Protein 2GEN (pdb70)

Organism: Pseudomonas aeruginosa (strain ATCC 15692 / DSM 22644 / CIP 104116 / JCM 14847 / LMG 12228 / 1C / PRS 101 / PAO1) (NCBI:txid208964)

CATH classification: 1.10.357.10

Secondary structure (DSSP, 8-state):
-HHHHHHHHHHHHHHH-TTT-----HHHH---HHHHHHHT-SHHHHHHHHHHHHHHHHHHHHHHHHHH--SHHHHHHHHHHHHHHHHHH-HHHHHHHHHHHHHHHHSTTHHHHHHHHHHHHHHHHHHHHHHHHTT-B---HHHHHHHHHHHHHHHHHHHHTT--SS-GGGGHHHHHHHHHHHHB--

Nearest PDB structures (foldseek):
  2gen-assembly1_A-2  TM=1.005E+00  e=6.265E-26  Pseudomonas aeruginosa PAO1
  3him-assembly1_A  TM=7.435E-01  e=5.393E-06  Rhodococcus jostii
  8suk-assembly2_B  TM=6.862E-01  e=1.742E-06  Rhodococcus sp. USK13
  4mo7-assembly1_A-2  TM=7.948E-01  e=4.463E-05  Pseudomonas fluorescens A506
  2f07-assembly1_B  TM=7.344E-01  e=8.049E-05  Bacillus subtilis subsp. subtilis str. 168

Structure (mmCIF, N/CA/C/O backbone):
data_2GEN
#
_entry.id   2GEN
#
_cell.length_a   38.335
_cell.length_b   69.130
_cell.length_c   176.864
_cell.angle_alpha   90.00
_cell.angle_beta   90.00
_cell.angle_gamma   90.00
#
_symmetry.space_group_name_H-M   'I 2 2 2'
#
loop_
_entity.id
_entity.type
_entity.pdbx_description
1 polymer 'probable transcriptional regulator'
2 water water
#
loop_
_atom_site.group_PDB
_atom_site.id
_atom_site.type_symbol
_atom_site.label_atom_id
_atom_site.label_alt_id
_atom_site.label_comp_id
_atom_site.label_asym_id
_atom_site.label_entity_id
_atom_site.label_seq_id
_atom_site.pdbx_PDB_ins_code
_atom_site.Cartn_x
_atom_site.Cartn_y
_atom_site.Cartn_z
_atom_site.occupancy
_atom_site.B_iso_or_equiv
_atom_site.auth_seq_id
_atom_site.auth_comp_id
_atom_site.auth_asym_id
_atom_site.auth_atom_id
_atom_site.pdbx_PDB_model_num
ATOM 1 N N . ARG A 1 8 ? 22.674 30.076 74.438 1.00 48.13 6 ARG A N 1
ATOM 2 C CA . ARG A 1 8 ? 22.660 29.319 73.145 1.00 48.13 6 ARG A CA 1
ATOM 3 C C . ARG A 1 8 ? 22.347 27.844 73.347 1.00 46.82 6 ARG A C 1
ATOM 4 O O . ARG A 1 8 ? 23.196 27.044 73.756 1.00 47.18 6 ARG A O 1
ATOM 12 N N . LYS A 1 9 ? 21.105 27.504 73.041 1.00 45.08 7 LYS A N 1
ATOM 13 C CA . LYS A 1 9 ? 20.607 26.144 73.146 1.00 43.83 7 LYS A CA 1
ATOM 14 C C . LYS A 1 9 ? 21.423 25.136 72.335 1.00 42.55 7 LYS A C 1
ATOM 15 O O . LYS A 1 9 ? 21.628 24.011 72.774 1.00 41.97 7 LYS A O 1
ATOM 21 N N . ASP A 1 10 ? 21.884 25.552 71.153 1.00 41.25 8 ASP A N 1
ATOM 22 C CA . ASP A 1 10 ? 22.680 24.697 70.269 1.00 40.97 8 ASP A CA 1
ATOM 23 C C . ASP A 1 10 ? 23.973 24.297 70.956 1.00 40.36 8 ASP A C 1
ATOM 24 O O . ASP A 1 10 ? 24.416 23.154 70.838 1.00 39.63 8 ASP A O 1
ATOM 29 N N . GLU A 1 11 ? 24.572 25.270 71.645 1.00 39.60 9 GLU A N 1
ATOM 30 C CA . GLU A 1 11 ? 25.827 25.095 72.396 1.00 40.47 9 GLU A CA 1
ATOM 31 C C . GLU A 1 11 ? 25.645 24.066 73.516 1.00 38.11 9 GLU A C 1
ATOM 32 O O . GLU A 1 11 ? 26.501 23.200 73.739 1.00 37.55 9 GLU A O 1
ATOM 38 N N . ILE A 1 12 ? 24.515 24.166 74.210 1.00 36.75 10 ILE A N 1
ATOM 39 C CA . ILE A 1 12 ? 24.152 23.218 75.270 1.00 34.92 10 ILE A CA 1
ATOM 40 C C . ILE A 1 12 ? 23.950 21.792 74.724 1.00 33.73 10 ILE A C 1
ATOM 41 O O . ILE A 1 12 ? 24.485 20.816 75.273 1.00 32.43 10 ILE A O 1
ATOM 46 N N . LEU A 1 13 ? 23.211 21.665 73.622 1.00 32.45 11 LEU A N 1
ATOM 47 C CA . LEU A 1 13 ? 23.058 20.348 72.993 1.00 30.48 11 LEU A CA 1
ATOM 48 C C . LEU A 1 13 ? 24.381 19.726 72.540 1.00 30.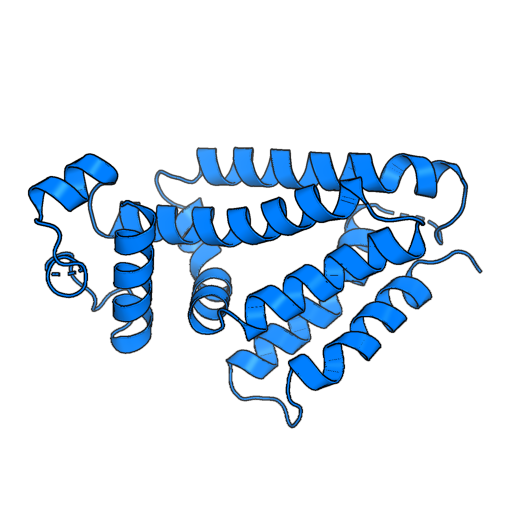23 11 LEU A C 1
ATOM 49 O O . LEU A 1 13 ? 24.578 18.520 72.674 1.00 29.55 11 LEU A O 1
ATOM 54 N N . GLN A 1 14 ? 25.302 20.534 72.009 1.00 30.27 12 GLN A N 1
ATOM 55 C CA . GLN A 1 14 ? 26.568 19.970 71.569 1.00 31.53 12 GLN A CA 1
ATOM 56 C C . GLN A 1 14 ? 27.401 19.491 72.760 1.00 31.22 12 GLN A C 1
ATOM 57 O O . GLN A 1 14 ? 28.073 18.471 72.670 1.00 31.79 12 GLN A O 1
ATOM 63 N N . ALA A 1 15 ? 27.329 20.217 73.872 1.00 31.57 13 ALA A N 1
ATOM 64 C CA . ALA A 1 15 ? 27.973 19.799 75.130 1.00 31.67 13 ALA A CA 1
ATOM 65 C C . ALA A 1 15 ? 27.406 18.480 75.618 1.00 30.97 13 ALA A C 1
ATOM 66 O O . ALA A 1 15 ? 28.154 17.576 75.957 1.00 31.99 13 ALA A O 1
ATOM 68 N N . ALA A 1 16 ? 26.073 18.381 75.643 1.00 30.45 14 ALA A N 1
ATOM 69 C CA . ALA A 1 16 ? 25.429 17.138 76.027 1.00 29.23 14 ALA A CA 1
ATOM 70 C C . ALA A 1 16 ? 25.897 15.981 75.126 1.00 29.35 14 ALA A C 1
ATOM 71 O O . ALA A 1 16 ? 26.297 14.914 75.602 1.00 28.81 14 ALA A O 1
ATOM 73 N N . LEU A 1 17 ? 25.909 16.207 73.814 1.00 29.54 15 LEU A N 1
ATOM 74 C CA . LEU A 1 17 ? 26.385 15.173 72.913 1.00 28.70 15 LEU A CA 1
ATOM 75 C C . LEU A 1 17 ? 27.823 14.722 73.248 1.00 29.41 15 LEU A C 1
ATOM 76 O O . LEU A 1 17 ? 28.097 13.526 73.275 1.00 29.18 15 LEU A O 1
ATOM 81 N N . ALA A 1 18 ? 28.728 15.668 73.488 1.00 29.99 16 ALA A N 1
ATOM 82 C CA . ALA A 1 18 ? 30.112 15.336 73.818 1.00 31.52 16 ALA A CA 1
ATOM 83 C C . ALA A 1 18 ? 30.174 14.455 75.079 1.00 32.35 16 ALA A C 1
ATOM 84 O O . ALA A 1 18 ? 30.893 13.450 75.102 1.00 32.88 16 ALA A O 1
ATOM 86 N N . CYS A 1 19 ? 29.379 14.814 76.093 1.00 33.55 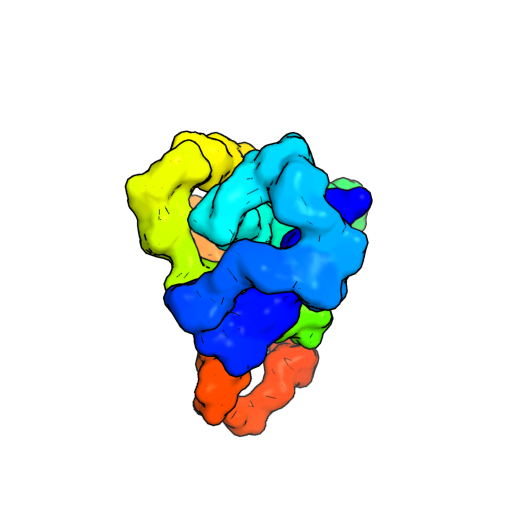17 CYS A N 1
ATOM 87 C CA . CYS A 1 19 ? 29.303 14.033 77.340 1.00 34.11 17 CYS A CA 1
ATOM 88 C C . CYS A 1 19 ? 28.779 12.635 77.072 1.00 34.12 17 CYS A C 1
ATOM 89 O O . CYS A 1 19 ? 29.389 11.653 77.489 1.00 34.17 17 CYS A O 1
ATOM 92 N N . PHE A 1 20 ? 27.654 12.546 76.352 1.00 34.30 18 PHE A N 1
ATOM 93 C CA . PHE A 1 20 ? 27.027 11.265 76.035 1.00 34.50 18 PHE A CA 1
ATOM 94 C C . PHE A 1 20 ? 27.963 10.324 75.285 1.00 35.07 18 PHE A C 1
ATOM 95 O O . PHE A 1 20 ? 27.963 9.122 75.526 1.00 35.13 18 PHE A O 1
ATOM 103 N N . SER A 1 21 ? 28.747 10.886 74.365 1.00 36.25 19 SER A N 1
ATOM 104 C CA . SER A 1 21 ? 29.645 10.113 73.504 1.00 37.67 19 SER A CA 1
ATOM 105 C C . SER A 1 21 ? 30.827 9.572 74.291 1.00 38.72 19 SER A C 1
ATOM 106 O O . SER A 1 21 ? 31.230 8.441 74.089 1.00 38.22 19 SER A O 1
ATOM 109 N N . GLU A 1 22 ? 31.336 10.396 75.203 1.00 40.25 20 GLU A N 1
ATOM 110 C CA . GLU A 1 22 ? 32.503 10.066 76.023 1.00 42.73 20 GLU A CA 1
ATOM 111 C C . GLU A 1 22 ? 32.159 9.097 77.157 1.00 42.81 20 GLU A C 1
ATOM 112 O O . GLU A 1 22 ? 32.875 8.113 77.389 1.00 43.36 20 GLU A O 1
ATOM 118 N N . HIS A 1 23 ? 31.058 9.367 77.856 1.00 43.39 21 HIS A N 1
ATOM 119 C CA . HIS A 1 23 ? 30.738 8.640 79.080 1.00 43.66 21 HIS A CA 1
ATOM 120 C C . HIS A 1 23 ? 29.563 7.676 78.942 1.00 43.06 21 HIS A C 1
ATOM 121 O O . HIS A 1 23 ? 29.354 6.811 79.805 1.00 42.53 21 HIS A O 1
ATOM 128 N N . GLY A 1 24 ? 28.814 7.801 77.845 1.00 41.44 22 GLY A N 1
ATOM 129 C CA . GLY A 1 24 ? 27.577 7.059 77.694 1.00 40.21 22 GLY A CA 1
ATOM 130 C C . GLY A 1 24 ? 26.450 7.872 78.290 1.00 39.39 22 GLY A C 1
ATOM 131 O O . GLY A 1 24 ? 26.679 8.742 79.129 1.00 39.09 22 GLY A O 1
ATOM 132 N N . VAL A 1 25 ? 25.228 7.592 77.855 1.00 39.10 23 VAL A N 1
ATOM 133 C CA . VAL A 1 25 ? 24.067 8.371 78.269 1.00 38.95 23 VAL A CA 1
ATOM 134 C C . VAL A 1 25 ? 23.770 8.210 79.760 1.00 39.48 23 VAL A C 1
ATOM 135 O O . VAL A 1 25 ? 23.636 9.204 80.488 1.00 39.07 23 VAL A O 1
ATOM 139 N N . ASP A 1 26 ? 23.668 6.955 80.203 1.00 39.91 24 ASP A N 1
ATOM 140 C CA . ASP A 1 26 ? 23.279 6.664 81.579 1.00 40.50 24 ASP A CA 1
ATOM 141 C C . ASP A 1 26 ? 24.298 7.213 82.581 1.00 40.33 24 ASP A C 1
ATOM 142 O O . ASP A 1 26 ? 23.905 7.809 83.591 1.00 40.86 24 ASP A O 1
ATOM 147 N N . ALA A 1 27 ? 25.588 7.085 82.276 1.00 39.92 25 ALA A N 1
ATOM 148 C CA . ALA A 1 27 ? 26.649 7.619 83.154 1.00 39.21 25 ALA A CA 1
ATOM 149 C C . ALA A 1 27 ? 26.850 9.145 83.120 1.00 38.68 25 ALA A C 1
ATOM 150 O O . ALA A 1 27 ? 27.582 9.697 83.959 1.00 39.31 25 ALA A O 1
ATOM 152 N N . THR A 1 28 ? 26.250 9.833 82.148 1.00 37.53 26 THR A N 1
ATOM 153 C CA . THR A 1 28 ? 26.314 11.307 82.122 1.00 36.37 26 THR A CA 1
ATOM 154 C C . THR A 1 28 ? 25.334 11.901 83.127 1.00 36.34 26 THR A C 1
ATOM 155 O O . THR A 1 28 ? 24.193 11.450 83.250 1.00 36.89 26 THR A O 1
ATOM 159 N N . THR A 1 29 ? 25.780 12.916 83.851 1.00 36.25 27 THR A N 1
ATOM 160 C CA . THR A 1 29 ? 24.896 13.618 84.770 1.00 36.41 27 THR A CA 1
ATOM 161 C C . THR A 1 29 ? 24.680 15.027 84.257 1.00 36.04 27 THR A C 1
ATOM 162 O O . THR A 1 29 ? 25.458 15.516 83.434 1.00 36.11 27 THR A O 1
ATOM 166 N N . ILE A 1 30 ? 23.625 15.681 84.736 1.00 36.31 28 ILE A N 1
ATOM 167 C CA . ILE A 1 30 ? 23.403 17.093 84.443 1.00 37.08 28 ILE A CA 1
ATOM 168 C C . ILE A 1 30 ? 24.594 17.962 84.876 1.00 37.22 28 ILE A C 1
ATOM 169 O O . ILE A 1 30 ? 24.883 18.970 84.246 1.00 37.17 28 ILE A O 1
ATOM 174 N N . GLU A 1 31 ? 25.297 17.562 85.939 1.00 37.66 29 GLU A N 1
ATOM 175 C CA . GLU A 1 31 ? 26.497 18.279 86.365 1.00 38.29 29 GLU A CA 1
ATOM 176 C C . GLU A 1 31 ? 27.574 18.302 85.280 1.00 38.58 29 GLU A C 1
ATOM 177 O O . GLU A 1 31 ? 28.174 19.348 85.009 1.00 38.65 29 GLU A O 1
ATOM 191 N N . ILE A 1 33 ? 27.156 18.100 82.122 1.00 38.78 31 ILE A N 1
ATOM 192 C CA . ILE A 1 33 ? 26.650 18.956 81.029 1.00 38.23 31 ILE A CA 1
ATOM 193 C C . ILE A 1 33 ? 26.863 20.434 81.351 1.00 39.68 31 ILE A C 1
ATOM 194 O O . ILE A 1 33 ? 27.315 21.200 80.495 1.00 38.88 31 ILE A O 1
ATOM 199 N N . ARG A 1 34 ? 26.582 20.845 82.588 1.00 40.58 32 ARG A N 1
ATOM 200 C CA . ARG A 1 34 ? 26.880 22.235 82.953 1.00 41.85 32 ARG A CA 1
ATOM 201 C C . ARG A 1 34 ? 28.380 22.532 82.895 1.00 42.03 32 ARG A C 1
ATOM 202 O O . ARG A 1 34 ? 28.768 23.617 82.468 1.00 42.60 32 ARG A O 1
ATOM 210 N N . ASP A 1 35 ? 29.216 21.571 83.283 1.00 42.34 33 ASP A N 1
ATOM 211 C CA . ASP A 1 35 ? 30.665 21.790 83.311 1.00 43.84 33 ASP A CA 1
ATOM 212 C C . ASP A 1 35 ? 31.269 21.857 81.902 1.00 44.62 33 ASP A C 1
ATOM 213 O O . ASP A 1 35 ? 32.175 22.666 81.632 1.00 44.80 33 ASP A O 1
ATOM 218 N N . ARG A 1 36 ? 30.772 21.009 81.006 1.00 44.86 34 ARG A N 1
ATOM 219 C CA . ARG A 1 36 ? 31.198 21.083 79.611 1.00 45.57 34 ARG A CA 1
ATOM 220 C C . ARG A 1 36 ? 30.604 22.275 78.871 1.00 45.28 34 ARG A C 1
ATOM 221 O O . ARG A 1 36 ? 31.270 22.857 78.016 1.00 46.10 34 ARG A O 1
ATOM 229 N N . SER A 1 37 ? 29.375 22.655 79.203 1.00 44.89 35 SER A N 1
ATOM 230 C CA . SER A 1 37 ? 28.693 23.727 78.482 1.00 44.51 35 SER A CA 1
ATOM 231 C C . SER A 1 37 ? 28.928 25.135 79.011 1.00 44.24 35 SER A C 1
ATOM 232 O O . SER A 1 37 ? 28.658 26.105 78.299 1.00 44.36 35 SER A O 1
ATOM 235 N N . GLY A 1 38 ? 29.404 25.249 80.251 1.00 44.14 36 GLY A N 1
ATOM 236 C CA . GLY A 1 38 ? 29.557 26.556 80.907 1.00 44.23 36 GLY A CA 1
ATOM 237 C C . GLY A 1 38 ? 28.232 27.219 81.277 1.00 44.46 36 GLY A C 1
ATOM 238 O O . GLY A 1 38 ? 28.210 28.376 81.708 1.00 45.02 36 GLY A O 1
ATOM 239 N N . ALA A 1 39 ? 27.120 26.501 81.098 1.00 44.01 37 ALA A N 1
ATOM 240 C CA . ALA A 1 39 ? 25.811 26.986 81.542 1.00 43.21 37 ALA A CA 1
ATOM 241 C C . ALA A 1 39 ? 25.509 26.445 82.937 1.00 43.00 37 ALA A C 1
ATOM 242 O O . ALA A 1 39 ? 25.881 25.318 83.278 1.00 41.94 37 ALA A O 1
ATOM 244 N N . SER A 1 40 ? 24.849 27.274 83.743 1.00 42.80 38 SER A N 1
ATOM 245 C CA . SER A 1 40 ? 24.459 26.903 85.091 1.00 42.43 38 SER A CA 1
ATOM 246 C C . SER A 1 40 ? 23.358 25.849 85.045 1.00 42.32 38 SER A C 1
ATOM 247 O O . SER A 1 40 ? 22.727 25.644 84.001 1.00 42.16 38 SER A O 1
ATOM 250 N N . ILE A 1 41 ? 23.124 25.176 86.171 1.00 41.84 39 ILE A N 1
ATOM 251 C CA . ILE A 1 41 ? 22.047 24.208 86.226 1.00 41.69 39 ILE A CA 1
ATOM 252 C C . ILE A 1 41 ? 20.678 24.888 86.070 1.00 41.65 39 ILE A C 1
ATOM 253 O O . ILE A 1 41 ? 19.802 24.368 85.369 1.00 41.28 39 ILE A O 1
ATOM 258 N N . GLY A 1 42 ? 20.518 26.068 86.671 1.00 41.11 40 GLY A N 1
ATOM 259 C CA . GLY A 1 42 ? 19.324 26.882 86.441 1.00 41.50 40 GLY A CA 1
ATOM 260 C C . GLY A 1 42 ? 19.090 27.162 84.954 1.00 41.60 40 GLY A C 1
ATOM 261 O O . GLY A 1 42 ? 17.971 27.023 84.449 1.00 41.21 40 GLY A O 1
ATOM 262 N N . SER A 1 43 ? 20.159 27.537 84.262 1.00 41.82 41 SER A N 1
ATOM 263 C CA . SER A 1 43 ? 20.094 27.832 82.828 1.00 42.41 41 SER A CA 1
ATOM 264 C C . SER A 1 43 ? 19.713 26.604 81.974 1.00 42.01 41 SER A C 1
ATOM 265 O O . SER A 1 43 ? 18.874 26.704 81.068 1.00 42.93 41 SER A O 1
ATOM 268 N N . LEU A 1 44 ? 20.319 25.455 82.272 1.00 40.98 42 LEU A N 1
ATOM 269 C CA . LEU A 1 44 ? 20.005 24.208 81.589 1.00 40.18 42 LEU A CA 1
ATOM 270 C C . LEU A 1 44 ? 18.529 23.868 81.727 1.00 40.34 42 LEU A C 1
ATOM 271 O O . LEU A 1 44 ? 17.894 23.374 80.789 1.00 40.66 42 LEU A O 1
ATOM 276 N N . TYR A 1 45 ? 17.969 24.144 82.901 1.00 39.39 43 TYR A N 1
ATOM 277 C CA . TYR A 1 45 ? 16.552 23.935 83.119 1.00 39.19 43 TYR A CA 1
ATOM 278 C C . TYR A 1 45 ? 15.701 24.996 82.402 1.00 39.67 43 TYR A C 1
ATOM 279 O O . TYR A 1 45 ? 14.616 24.682 81.899 1.00 39.69 43 TYR A O 1
ATOM 288 N N . HIS A 1 46 ? 16.186 26.240 82.354 1.00 40.56 44 HIS A N 1
ATOM 289 C CA . HIS A 1 46 ? 15.426 27.321 81.721 1.00 41.61 44 HIS A CA 1
ATOM 290 C C . HIS A 1 46 ? 15.282 27.087 80.219 1.00 41.76 44 HIS A C 1
ATOM 291 O O . HIS A 1 46 ? 14.174 27.151 79.677 1.00 41.44 44 HIS A O 1
ATOM 298 N N . HIS A 1 47 ? 16.408 26.800 79.569 1.00 42.33 45 HIS A N 1
ATOM 299 C CA . HIS A 1 47 ? 16.431 26.512 78.132 1.00 42.85 45 HIS A CA 1
ATOM 300 C C . HIS A 1 47 ? 15.701 25.221 77.813 1.00 42.38 45 HIS A C 1
ATOM 301 O O . HIS A 1 47 ? 14.853 25.192 76.909 1.00 43.22 45 HIS A O 1
ATOM 308 N N . PHE A 1 48 ? 16.012 24.161 78.556 1.00 41.34 46 PHE A N 1
ATOM 309 C CA . PHE A 1 48 ? 15.426 22.854 78.303 1.00 40.08 46 PHE A CA 1
ATOM 310 C C . PHE A 1 48 ? 14.741 22.220 79.519 1.00 39.55 46 PHE A C 1
ATOM 311 O O . PHE A 1 48 ? 13.516 22.204 79.587 1.00 38.71 46 PHE A O 1
ATOM 319 N N . GLY A 1 49 ? 15.536 21.684 80.443 1.00 38.72 47 GLY A N 1
ATOM 320 C CA . GLY A 1 49 ? 15.048 20.798 81.504 1.00 38.07 47 GLY A CA 1
ATOM 321 C C . GLY A 1 49 ? 16.168 19.902 82.000 1.00 37.01 47 GLY A C 1
ATOM 322 O O . GLY A 1 49 ? 17.338 20.278 81.934 1.00 36.78 47 GLY A O 1
ATOM 323 N N . ASN A 1 50 ? 15.826 18.715 82.492 1.00 36.93 48 ASN A N 1
ATOM 324 C CA . ASN A 1 50 ? 16.836 17.797 83.036 1.00 37.05 48 ASN A CA 1
ATOM 325 C C . ASN A 1 50 ? 17.560 17.028 81.939 1.00 37.18 48 ASN A C 1
ATOM 326 O O . ASN A 1 50 ? 17.347 17.307 80.748 1.00 37.58 48 ASN A O 1
ATOM 331 N N . LYS A 1 51 ? 18.373 16.052 82.341 1.00 36.93 49 LYS A N 1
ATOM 332 C CA . LYS A 1 51 ? 19.151 15.227 81.407 1.00 36.92 49 LYS A CA 1
ATOM 333 C C . LYS A 1 51 ? 18.273 14.528 80.364 1.00 36.45 49 LYS A C 1
ATOM 334 O O . LYS A 1 51 ? 18.584 14.558 79.169 1.00 35.37 49 LYS A O 1
ATOM 340 N N . GLU A 1 52 ? 17.173 13.920 80.812 1.00 36.46 50 GLU A N 1
ATOM 341 C CA . GLU A 1 52 ? 16.231 13.246 79.910 1.00 36.55 50 GLU A CA 1
ATOM 342 C C . GLU A 1 52 ? 15.596 14.177 78.863 1.00 36.39 50 GLU A C 1
ATOM 343 O O . GLU A 1 52 ? 15.422 13.784 77.697 1.00 36.83 50 GLU A O 1
ATOM 349 N N . ARG A 1 53 ? 15.242 15.395 79.262 1.00 36.10 51 ARG A N 1
ATOM 350 C CA . ARG A 1 53 ? 14.681 16.338 78.298 1.00 35.55 51 ARG A CA 1
ATOM 351 C C . ARG A 1 53 ? 15.759 16.787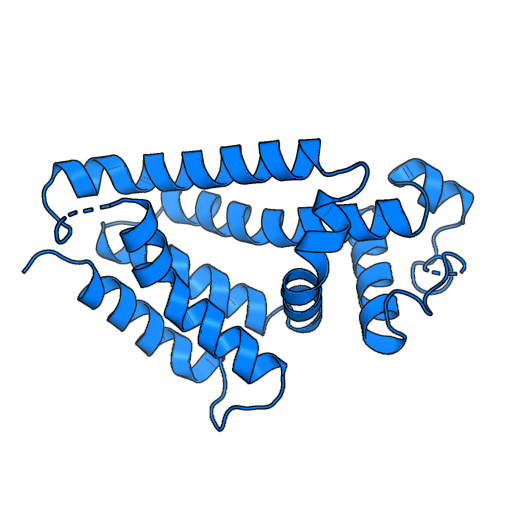 77.297 1.00 34.89 51 ARG A C 1
ATOM 352 O O . ARG A 1 53 ? 15.506 16.847 76.097 1.00 34.19 51 ARG A O 1
ATOM 360 N N . ILE A 1 54 ? 16.950 17.076 77.814 1.00 32.83 52 ILE A N 1
ATOM 361 C CA . ILE A 1 54 ? 18.101 17.431 76.984 1.00 31.13 52 ILE A CA 1
ATOM 362 C C . ILE A 1 54 ? 18.414 16.317 75.979 1.00 30.24 52 ILE A C 1
ATOM 363 O O . ILE A 1 54 ? 18.694 16.595 74.790 1.00 29.19 52 ILE A O 1
ATOM 368 N N . HIS A 1 55 ? 18.370 15.076 76.454 1.00 28.01 53 HIS A N 1
ATOM 369 C CA . HIS A 1 55 ? 18.535 13.879 75.615 1.00 28.81 53 HIS A CA 1
ATOM 370 C C . HIS A 1 55 ? 17.547 13.851 74.427 1.00 28.72 53 HIS A C 1
ATOM 371 O O . HIS A 1 55 ? 17.959 13.660 73.265 1.00 28.28 53 HIS A O 1
ATOM 378 N N . GLY A 1 56 ? 16.262 14.059 74.702 1.00 28.45 54 GLY A N 1
ATOM 379 C CA . GLY A 1 56 ? 15.245 14.102 73.637 1.00 27.77 54 GLY A CA 1
ATOM 380 C C . GLY A 1 56 ? 15.399 15.309 72.709 1.00 28.39 54 GLY A C 1
ATOM 381 O O . GLY A 1 56 ? 15.188 15.199 71.492 1.00 27.98 54 GLY A O 1
ATOM 382 N N . GLU A 1 57 ? 15.771 16.464 73.256 1.00 28.00 55 GLU A N 1
ATOM 383 C CA . GLU A 1 57 ? 15.979 17.656 72.424 1.00 28.27 55 GLU A CA 1
ATOM 384 C C . GLU A 1 57 ? 17.181 17.442 71.493 1.00 28.01 55 GLU A C 1
ATOM 385 O O . GLU A 1 57 ? 17.145 17.881 70.315 1.00 26.71 55 GLU A O 1
ATOM 391 N N . LEU A 1 58 ? 18.219 16.776 72.001 1.00 26.14 56 LEU A N 1
ATOM 392 C CA . LEU A 1 58 ? 19.384 16.428 71.170 1.00 25.60 56 LEU A CA 1
ATOM 393 C C . LEU A 1 58 ? 18.958 15.541 69.981 1.00 25.80 56 LEU A C 1
ATOM 394 O O . LEU A 1 58 ? 19.402 15.737 68.815 1.00 25.08 56 LEU A O 1
ATOM 399 N N . TYR A 1 59 ? 18.088 14.576 70.275 1.00 25.08 57 TYR A N 1
ATOM 400 C CA . TYR A 1 59 ? 17.553 13.683 69.247 1.00 24.81 57 TYR A CA 1
ATOM 401 C C . TYR A 1 59 ? 16.782 14.487 68.204 1.00 25.20 57 TYR A C 1
ATOM 402 O O . TYR A 1 59 ? 17.048 14.390 66.975 1.00 25.35 57 TYR A O 1
ATOM 411 N N . LEU A 1 60 ? 15.821 15.276 68.672 1.00 24.92 58 LEU A N 1
ATOM 412 C CA . LEU A 1 60 ? 14.961 16.029 67.748 1.00 24.88 58 LEU A CA 1
ATOM 413 C C . LEU A 1 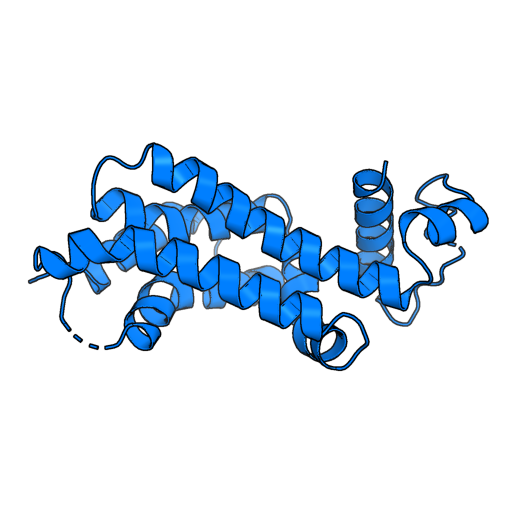60 ? 15.754 17.035 66.908 1.00 24.93 58 LEU A C 1
ATOM 414 O O . LEU A 1 60 ? 15.452 17.241 65.719 1.00 24.09 58 LEU A O 1
ATOM 419 N N . ALA A 1 61 ? 16.742 17.685 67.524 1.00 23.84 59 ALA A N 1
ATOM 420 C CA . ALA A 1 61 ? 17.608 18.612 66.766 1.00 24.49 59 ALA A CA 1
ATOM 421 C C . ALA A 1 61 ? 18.391 17.903 65.667 1.00 23.74 59 ALA A C 1
ATOM 422 O O . ALA A 1 61 ? 18.591 18.483 64.582 1.00 23.95 59 ALA A O 1
ATOM 424 N N . GLY A 1 62 ? 18.834 16.677 65.940 1.00 23.23 60 GLY A N 1
ATOM 425 C CA . GLY A 1 62 ? 19.601 15.904 64.969 1.00 23.93 60 GLY A CA 1
ATOM 426 C C . GLY A 1 62 ? 18.770 15.517 63.764 1.00 24.09 60 GLY A C 1
ATOM 427 O O . GLY A 1 62 ? 19.183 15.738 62.625 1.00 22.70 60 GLY A O 1
ATOM 428 N N . ILE A 1 63 ? 17.590 14.932 63.982 1.00 24.23 61 ILE A N 1
ATOM 429 C CA . ILE A 1 63 ? 16.708 14.683 62.837 1.00 23.94 61 ILE A CA 1
ATOM 430 C C . ILE A 1 63 ? 16.280 15.991 62.163 1.00 23.64 61 ILE A C 1
ATOM 431 O O . ILE A 1 63 ? 16.133 16.036 60.933 1.00 22.83 61 ILE A O 1
ATOM 436 N N . GLY A 1 64 ? 16.115 17.062 62.942 1.00 22.59 62 GLY A N 1
ATOM 437 C CA . GLY A 1 64 ? 15.753 18.377 62.399 1.00 22.30 62 GLY A CA 1
ATOM 438 C C . GLY A 1 64 ? 16.818 18.890 61.415 1.00 22.39 62 GLY A C 1
ATOM 439 O O . GLY A 1 64 ? 16.493 19.609 60.455 1.00 21.00 62 GLY A O 1
ATOM 440 N N . GLN A 1 65 ? 18.080 18.529 61.650 1.00 21.62 63 GLN A N 1
ATOM 441 C CA . GLN A 1 65 ? 19.152 19.050 60.765 1.00 20.38 63 GLN A CA 1
ATOM 442 C C . GLN A 1 65 ? 19.101 18.399 59.398 1.00 20.29 63 GLN A C 1
ATOM 443 O O . GLN A 1 65 ? 19.259 19.084 58.351 1.00 21.85 63 GLN A O 1
ATOM 449 N N . TYR A 1 66 ? 18.844 17.102 59.383 1.00 20.14 64 TYR A N 1
ATOM 450 C CA . TYR A 1 66 ? 18.628 16.432 58.109 1.00 19.95 64 TYR A CA 1
ATOM 451 C C . TYR A 1 66 ? 17.429 17.032 57.354 1.00 19.72 64 TYR A C 1
ATOM 452 O O . TYR A 1 66 ? 17.541 17.350 56.176 1.00 18.86 64 TYR A O 1
ATOM 461 N N . ALA A 1 67 ? 16.313 17.256 58.046 1.00 20.02 65 ALA A N 1
ATOM 462 C CA . ALA A 1 67 ? 15.138 17.804 57.348 1.00 20.48 65 ALA A CA 1
ATOM 463 C C . ALA A 1 67 ? 15.414 19.186 56.766 1.00 19.34 65 ALA A C 1
ATOM 464 O O . ALA A 1 67 ? 14.939 19.501 55.669 1.00 19.78 65 ALA A O 1
ATOM 466 N N . ALA A 1 68 ? 16.238 19.988 57.475 1.00 20.21 66 ALA A N 1
ATOM 467 C CA . ALA A 1 68 ? 16.603 21.353 57.042 1.00 19.79 66 ALA A CA 1
ATOM 468 C C . ALA A 1 68 ? 17.472 21.316 55.783 1.00 18.72 66 ALA A C 1
ATOM 469 O O . ALA A 1 68 ? 17.313 22.181 54.880 1.00 19.79 66 ALA A O 1
ATOM 471 N N . LEU A 1 69 ? 18.358 20.314 55.702 1.00 18.87 67 LEU A N 1
ATOM 472 C CA . LEU A 1 69 ? 19.171 20.097 54.483 1.00 17.57 67 LEU A CA 1
ATOM 473 C C . LEU A 1 69 ? 18.255 19.847 53.294 1.00 17.01 67 LEU A C 1
ATOM 474 O O . LEU A 1 69 ? 18.439 20.421 52.214 1.00 17.34 67 LEU A O 1
ATOM 479 N N . LEU A 1 70 ? 17.242 19.007 53.512 1.00 17.93 68 LEU A N 1
ATOM 480 C CA . LEU A 1 70 ? 16.297 18.673 52.430 1.00 18.73 68 LEU A CA 1
ATOM 481 C C . LEU A 1 70 ? 15.519 19.867 52.006 1.00 18.71 68 LEU A C 1
ATOM 482 O O . LEU A 1 70 ? 15.371 20.090 50.814 1.00 18.63 68 LEU A O 1
ATOM 487 N N . GLU A 1 71 ? 15.034 20.628 52.974 1.00 18.82 69 GLU A N 1
ATOM 488 C CA . GLU A 1 71 ? 14.281 21.853 52.679 1.00 21.18 69 GLU A CA 1
ATOM 489 C C . GLU A 1 71 ? 15.106 22.799 51.835 1.00 21.98 69 GLU A C 1
ATOM 490 O O . GLU A 1 71 ? 14.644 23.240 50.772 1.00 23.51 69 GLU A O 1
ATOM 496 N N . ALA A 1 72 ? 16.369 23.018 52.235 1.00 20.76 70 ALA A N 1
ATOM 497 C CA . ALA A 1 72 ? 17.259 23.904 51.459 1.00 20.87 70 ALA A CA 1
ATOM 498 C C . ALA A 1 72 ? 17.467 23.363 50.046 1.00 21.81 70 ALA A C 1
ATOM 499 O O . ALA A 1 72 ? 17.439 24.090 49.053 1.00 23.48 70 ALA A O 1
ATOM 501 N N . GLY A 1 73 ? 17.681 22.069 49.952 1.00 19.87 71 GLY A N 1
ATOM 502 C CA . GLY A 1 73 ? 17.984 21.457 48.666 1.00 20.06 71 GLY A CA 1
ATOM 503 C C . GLY A 1 73 ? 16.795 21.348 47.709 1.00 19.39 71 GLY A C 1
ATOM 504 O O . GLY A 1 73 ? 16.964 21.506 46.509 1.00 19.35 71 GLY A O 1
ATOM 505 N N . PHE A 1 74 ? 15.610 21.040 48.223 1.00 20.02 72 PHE A N 1
ATOM 506 C CA . PHE A 1 74 ? 14.448 20.828 47.333 1.00 21.65 72 PHE A CA 1
ATOM 507 C C . PHE A 1 74 ? 14.230 22.082 46.511 1.00 25.20 72 PHE A C 1
ATOM 508 O O . PHE A 1 74 ? 13.972 21.988 45.295 1.00 26.57 72 PHE A O 1
ATOM 516 N N . ALA A 1 75 ? 14.438 23.230 47.164 1.00 25.97 73 ALA A N 1
ATOM 517 C CA . ALA A 1 75 ? 14.296 24.539 46.518 1.00 27.61 73 ALA A CA 1
ATOM 518 C C . ALA A 1 75 ? 15.147 24.713 45.241 1.00 27.91 73 ALA A C 1
ATOM 519 O O . ALA A 1 75 ? 14.697 25.366 44.309 1.00 30.12 73 ALA A O 1
ATOM 521 N N . ARG A 1 76 ? 16.356 24.116 45.170 1.00 25.26 74 ARG A N 1
ATOM 522 C CA . ARG A 1 76 ? 17.275 24.322 44.032 1.00 26.31 74 ARG A CA 1
ATOM 523 C C . ARG A 1 76 ? 17.589 23.086 43.137 1.00 25.21 74 ARG A C 1
ATOM 524 O O . ARG A 1 76 ? 18.456 23.136 42.210 1.00 26.62 74 ARG A O 1
ATOM 532 N N . ALA A 1 77 ? 16.945 21.958 43.451 1.00 22.67 75 ALA A N 1
ATOM 533 C CA . ALA A 1 77 ? 17.158 20.731 42.679 1.00 23.71 75 ALA A CA 1
ATOM 534 C C . ALA A 1 77 ? 16.536 20.930 41.289 1.00 23.71 75 ALA A C 1
ATOM 535 O O . ALA A 1 77 ? 15.346 21.316 41.179 1.00 23.79 75 ALA A O 1
ATOM 537 N N . ARG A 1 78 ? 17.302 20.627 40.254 1.00 24.35 76 ARG A N 1
ATOM 538 C CA . ARG A 1 78 ? 16.869 20.941 38.896 1.00 25.34 76 ARG A CA 1
ATOM 539 C C . ARG A 1 78 ? 16.153 19.794 38.162 1.00 24.90 76 ARG A C 1
ATOM 540 O O . ARG A 1 78 ? 15.787 19.945 36.990 1.00 24.94 76 ARG A O 1
ATOM 548 N N . SER A 1 79 ? 15.972 18.665 38.846 1.00 21.15 77 SE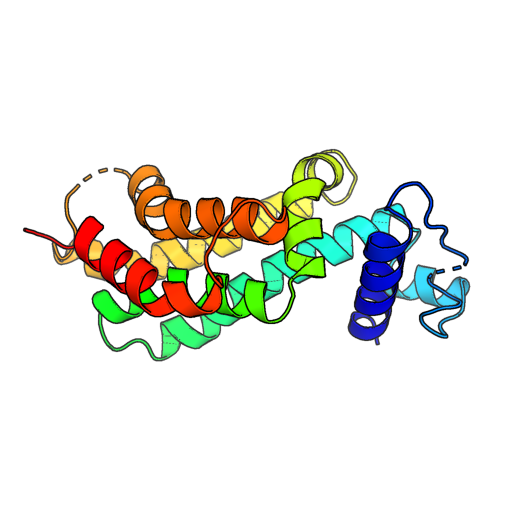R A N 1
ATOM 549 C CA . SER A 1 79 ? 15.495 17.409 38.236 1.00 19.31 77 SER A CA 1
ATOM 550 C C . SER A 1 79 ? 15.128 16.364 39.266 1.00 18.89 77 SER A C 1
ATOM 551 O O . SER A 1 79 ? 15.525 16.450 40.453 1.00 16.57 77 SER A O 1
ATOM 554 N N . ALA A 1 80 ? 14.388 15.357 38.804 1.00 18.42 78 ALA A N 1
ATOM 555 C CA . ALA A 1 80 ? 14.005 14.230 39.668 1.00 17.71 78 ALA A CA 1
ATOM 556 C C . ALA A 1 80 ? 15.318 13.579 40.144 1.00 16.81 78 ALA A C 1
ATOM 557 O O . ALA A 1 80 ? 15.424 13.219 41.301 1.00 16.54 78 ALA A O 1
ATOM 559 N N . GLU A 1 81 ? 16.265 13.450 39.219 1.00 18.14 79 GLU A N 1
ATOM 560 C CA . GLU A 1 81 ? 17.554 12.839 39.579 1.00 17.74 79 GLU A CA 1
ATOM 561 C C . GLU A 1 81 ? 18.233 13.589 40.746 1.00 16.09 79 GLU A C 1
ATOM 562 O O . GLU A 1 81 ? 18.615 12.998 41.773 1.00 16.55 79 GLU A O 1
ATOM 568 N N . GLU A 1 82 ? 18.373 14.907 40.616 1.00 16.33 80 GLU A N 1
ATOM 569 C CA . GLU A 1 82 ? 18.927 15.670 41.738 1.00 16.70 80 GLU A CA 1
ATOM 570 C C . GLU A 1 82 ? 18.118 15.551 43.042 1.00 15.80 80 GLU A C 1
ATOM 571 O O . GLU A 1 82 ? 18.659 15.510 44.157 1.00 15.35 80 GLU A O 1
ATOM 577 N N . THR A 1 83 ? 16.788 15.493 42.920 1.00 15.09 81 THR A N 1
ATOM 578 C CA . THR A 1 83 ? 15.948 15.384 44.120 1.00 14.61 81 THR A CA 1
ATOM 579 C C . THR A 1 83 ? 16.221 14.082 44.884 1.00 13.17 81 THR A C 1
ATOM 580 O O . THR A 1 83 ? 16.340 14.059 46.099 1.00 14.38 81 THR A O 1
ATOM 584 N N . VAL A 1 84 ? 16.335 12.979 44.146 1.00 13.93 82 VAL A N 1
ATOM 585 C CA . VAL A 1 84 ? 16.632 11.699 44.717 1.00 13.29 82 VAL A CA 1
ATOM 586 C C . VAL A 1 84 ? 18.047 11.704 45.310 1.00 13.85 82 VAL A C 1
ATOM 587 O O . VAL A 1 84 ? 18.250 11.333 46.456 1.00 15.47 82 VAL A O 1
ATOM 591 N N . ARG A 1 85 ? 18.987 12.212 44.532 1.00 14.49 83 ARG A N 1
ATOM 592 C CA . ARG A 1 85 ? 20.405 12.251 45.023 1.00 15.37 83 ARG A CA 1
ATOM 593 C C . ARG A 1 85 ? 20.499 13.012 46.332 1.00 15.81 83 ARG A C 1
ATOM 594 O O . ARG A 1 85 ? 21.263 12.625 47.200 1.00 15.48 83 ARG A O 1
ATOM 602 N N . LEU A 1 86 ? 19.763 14.122 46.462 1.00 14.60 84 LEU A N 1
ATOM 603 C CA . LEU A 1 86 ? 19.751 14.975 47.647 1.00 14.63 84 LEU A CA 1
ATOM 604 C C . LEU A 1 86 ? 19.398 14.211 48.899 1.00 14.82 84 LEU A C 1
ATOM 605 O O . LEU A 1 86 ? 19.975 14.459 49.948 1.00 14.65 84 LEU A O 1
ATOM 610 N N . LEU A 1 87 ? 18.401 13.297 48.833 1.00 12.77 85 LEU A N 1
ATOM 611 C CA . LEU A 1 87 ? 18.055 12.503 50.012 1.00 15.19 85 LEU A CA 1
ATOM 612 C C . LEU A 1 87 ? 19.275 11.722 50.505 1.00 14.65 85 LEU A C 1
ATOM 613 O O . LEU A 1 87 ? 19.462 11.590 51.700 1.00 17.44 85 LEU A O 1
ATOM 618 N N . VAL A 1 88 ? 20.081 11.248 49.566 1.00 14.96 86 VAL A N 1
ATOM 619 C CA . VAL A 1 88 ? 21.245 10.423 49.916 1.00 15.68 86 VAL A CA 1
ATOM 620 C C . VAL A 1 88 ? 22.446 11.260 50.325 1.00 15.11 86 VAL A C 1
ATOM 621 O O . VAL A 1 88 ? 22.984 11.045 51.417 1.00 14.11 86 VAL A O 1
ATOM 625 N N . THR A 1 89 ? 22.844 12.207 49.469 1.00 14.27 87 THR A N 1
ATOM 626 C CA . THR A 1 89 ? 24.071 13.022 49.860 1.00 14.97 87 THR A CA 1
ATOM 627 C C . THR A 1 89 ? 23.847 13.787 51.165 1.00 15.85 87 THR A C 1
ATOM 628 O O . THR A 1 89 ? 24.791 13.972 51.914 1.00 17.66 87 THR A O 1
ATOM 632 N N . SER A 1 90 ? 22.629 14.276 51.444 1.00 14.13 88 SER A N 1
ATOM 633 C CA . SER A 1 90 ? 22.375 15.009 52.675 1.00 15.88 88 SER A CA 1
ATOM 634 C C . SER A 1 90 ? 22.625 14.137 53.901 1.00 16.62 88 SER A C 1
ATOM 635 O O . SER A 1 90 ? 23.210 14.586 54.892 1.00 15.99 88 SER A O 1
ATOM 638 N N . TYR A 1 91 ? 22.200 12.869 53.819 1.00 15.99 89 TYR A N 1
ATOM 639 C CA . TYR A 1 91 ? 22.366 11.986 54.945 1.00 17.33 89 TYR A CA 1
ATOM 640 C C . TYR A 1 91 ? 23.844 11.627 55.145 1.00 16.86 89 TYR A C 1
ATOM 641 O O . TYR A 1 91 ? 24.365 11.777 56.253 1.00 18.14 89 TYR A O 1
ATOM 650 N N . ILE A 1 92 ? 24.517 11.247 54.070 1.00 16.50 90 ILE A N 1
ATOM 651 C CA . ILE A 1 92 ? 25.912 10.796 54.141 1.00 15.71 90 ILE A CA 1
ATOM 652 C C . ILE A 1 92 ? 26.761 11.981 54.645 1.00 16.24 90 ILE A C 1
ATOM 653 O O . ILE A 1 92 ? 27.512 11.840 55.595 1.00 17.17 90 ILE A O 1
ATOM 658 N N . ASP A 1 93 ? 26.556 13.143 54.044 1.00 16.02 91 ASP A N 1
ATOM 659 C CA . ASP A 1 93 ? 27.367 14.339 54.425 1.00 16.65 91 ASP A CA 1
ATOM 660 C C . ASP A 1 93 ? 27.144 14.699 55.877 1.00 17.91 91 ASP A C 1
ATOM 661 O O . ASP A 1 93 ? 28.091 15.034 56.564 1.00 19.22 91 ASP A O 1
ATOM 666 N N . TRP A 1 94 ? 25.877 14.670 56.335 1.00 17.21 92 TRP A N 1
ATOM 667 C CA . TRP A 1 94 ? 25.555 15.000 57.706 1.00 17.73 92 TRP A CA 1
ATOM 668 C C . TRP A 1 94 ? 26.230 13.998 58.689 1.00 18.76 92 TRP A C 1
ATOM 669 O O . TRP A 1 94 ? 26.813 14.404 59.720 1.00 19.64 92 TRP A O 1
ATOM 680 N N . VAL A 1 95 ? 26.201 12.706 58.337 1.00 17.46 93 VAL A N 1
ATOM 681 C CA . VAL A 1 95 ? 26.830 11.687 59.185 1.00 18.78 93 VAL A CA 1
ATOM 682 C C . VAL A 1 95 ? 28.355 11.919 59.224 1.00 19.92 93 VAL A C 1
ATOM 683 O O . VAL A 1 95 ? 28.948 11.869 60.304 1.00 21.20 93 VAL A O 1
ATOM 687 N N . VAL A 1 96 ? 28.958 12.158 58.066 1.00 20.16 94 VAL A N 1
ATOM 688 C CA . VAL A 1 96 ? 30.443 12.319 57.998 1.00 20.90 94 VAL A CA 1
ATOM 689 C C . VAL A 1 96 ? 30.883 13.531 58.874 1.00 21.15 94 VAL A C 1
ATOM 690 O O . VAL A 1 96 ? 31.927 13.475 59.535 1.00 21.39 94 VAL A O 1
ATOM 694 N N . ALA A 1 97 ? 30.083 14.598 58.843 1.00 20.15 95 ALA A N 1
ATOM 695 C CA . ALA A 1 97 ? 30.302 15.850 59.593 1.00 21.69 95 ALA A CA 1
ATOM 696 C C . ALA A 1 97 ? 29.985 15.723 61.079 1.00 22.14 95 ALA A C 1
ATOM 697 O O . ALA A 1 97 ? 30.515 16.483 61.917 1.00 24.06 95 ALA A O 1
ATOM 699 N N . ASN A 1 98 ? 29.092 14.788 61.397 1.00 21.62 96 ASN A N 1
ATOM 700 C CA . ASN A 1 98 ? 28.540 14.633 62.753 1.00 21.15 96 ASN A CA 1
ATOM 701 C C . ASN A 1 98 ? 28.492 13.158 63.213 1.00 22.38 96 ASN A C 1
ATOM 702 O O . ASN A 1 98 ? 27.418 12.664 63.549 1.00 22.45 96 ASN A O 1
ATOM 707 N N . PRO A 1 99 ? 29.630 12.453 63.221 1.00 22.93 97 PRO A N 1
ATOM 708 C CA . PRO A 1 99 ? 29.539 11.021 63.472 1.00 23.55 97 PRO A CA 1
ATOM 709 C C . PRO A 1 99 ? 29.009 10.666 64.858 1.00 23.20 97 PRO A C 1
ATOM 710 O O . PRO A 1 99 ? 28.225 9.706 64.997 1.00 23.42 97 PRO A O 1
ATOM 714 N N . ASP A 1 100 ? 29.414 11.409 65.882 1.00 24.49 98 ASP A N 1
ATOM 715 C CA . ASP A 1 100 ? 28.885 11.119 67.222 1.00 24.98 98 ASP A CA 1
ATOM 716 C C . ASP A 1 100 ? 27.369 11.380 67.295 1.00 24.02 98 ASP A C 1
ATOM 717 O O . ASP A 1 100 ? 26.607 10.593 67.881 1.00 25.05 98 ASP A O 1
ATOM 722 N N . TRP A 1 101 ? 26.925 12.484 66.702 1.00 23.89 99 TRP A N 1
ATOM 723 C CA . TRP A 1 101 ? 25.504 12.765 66.646 1.00 23.34 99 TRP A CA 1
ATOM 724 C C . TRP A 1 101 ? 24.759 11.675 65.873 1.00 23.50 99 TRP A C 1
ATOM 725 O O . TRP A 1 101 ? 23.685 11.231 66.294 1.00 24.04 99 TRP A O 1
ATOM 736 N N . ALA A 1 102 ? 25.321 11.211 64.751 1.00 23.66 100 ALA A N 1
ATOM 737 C CA . ALA A 1 102 ? 24.670 10.109 63.988 1.00 23.78 100 ALA A CA 1
ATOM 738 C C . ALA A 1 102 ? 24.540 8.848 64.857 1.00 24.97 100 ALA A C 1
ATOM 739 O O . ALA A 1 102 ? 23.473 8.212 64.905 1.00 24.94 100 ALA A O 1
ATOM 741 N N . ARG A 1 103 ? 25.634 8.478 65.530 1.00 25.61 101 ARG A N 1
ATOM 742 C CA . ARG A 1 103 ? 25.617 7.305 66.411 1.00 27.35 101 ARG A CA 1
ATOM 743 C C . ARG A 1 103 ? 24.511 7.457 67.449 1.00 26.77 101 ARG A C 1
ATOM 744 O O . ARG A 1 103 ? 23.739 6.524 67.695 1.00 27.45 101 ARG A O 1
ATOM 752 N N . PHE A 1 104 ? 24.423 8.651 68.034 1.00 27.25 102 PHE A N 1
ATOM 753 C CA . PHE A 1 104 ? 23.457 8.922 69.091 1.00 26.94 102 PHE A CA 1
ATOM 754 C C . PHE A 1 104 ? 22.045 8.721 68.549 1.00 28.03 102 PHE A C 1
ATOM 755 O O . PHE A 1 104 ? 21.232 8.016 69.160 1.00 28.73 102 PHE A O 1
ATOM 763 N N . ILE A 1 105 ? 21.754 9.301 67.382 1.00 27.27 103 ILE A N 1
ATOM 764 C CA . ILE A 1 105 ? 20.432 9.188 66.779 1.00 29.41 103 ILE A CA 1
ATOM 765 C C . ILE A 1 105 ? 20.072 7.720 66.498 1.00 29.84 103 ILE A C 1
ATOM 766 O O . ILE A 1 105 ? 18.954 7.309 66.745 1.00 30.39 103 ILE A O 1
ATOM 771 N N . LEU A 1 106 ? 21.031 6.948 65.985 1.00 31.41 104 LEU A N 1
ATOM 772 C CA . LEU A 1 106 ? 20.801 5.560 65.602 1.00 33.38 104 LEU A CA 1
ATOM 773 C C . LEU A 1 106 ? 20.512 4.675 66.805 1.00 35.16 104 LEU A C 1
ATOM 774 O O . LEU A 1 106 ? 19.943 3.589 66.648 1.00 36.23 104 LEU A O 1
ATOM 779 N N . HIS A 1 107 ? 20.884 5.122 68.005 1.00 36.13 105 HIS A N 1
ATOM 780 C CA . HIS A 1 107 ? 20.687 4.286 69.192 1.00 38.00 105 HIS A CA 1
ATOM 781 C C . HIS A 1 107 ? 19.634 4.795 70.174 1.00 37.65 105 HIS A C 1
ATOM 782 O O . HIS A 1 107 ? 19.348 4.133 71.181 1.00 38.74 105 HIS A O 1
ATOM 789 N N . SER A 1 108 ? 19.018 5.936 69.865 1.00 36.67 106 SER A N 1
ATOM 790 C CA . SER A 1 108 ? 18.198 6.639 70.859 1.00 35.98 106 SER A CA 1
ATOM 791 C C . SER A 1 108 ? 16.698 6.799 70.566 1.00 35.70 106 SER A C 1
ATOM 792 O O . SER A 1 108 ? 15.970 7.356 71.390 1.00 35.68 106 SER A O 1
ATOM 795 N N . ARG A 1 109 ? 16.231 6.354 69.404 1.00 35.48 107 ARG A N 1
ATOM 796 C CA . ARG A 1 109 ? 14.840 6.652 69.040 1.00 35.77 107 ARG A CA 1
ATOM 797 C C . ARG A 1 109 ? 13.835 6.071 70.043 1.00 35.54 107 ARG A C 1
ATOM 798 O O . ARG A 1 109 ? 12.940 6.779 70.494 1.00 35.81 107 ARG A O 1
ATOM 806 N N . GLY A 1 110 ? 14.004 4.794 70.382 1.00 36.53 108 GLY A N 1
ATOM 807 C CA . GLY A 1 110 ? 13.096 4.085 71.302 1.00 37.19 108 GLY A CA 1
ATOM 808 C C . GLY A 1 110 ? 12.902 4.839 72.600 1.00 37.63 108 GLY A C 1
ATOM 809 O O . GLY A 1 110 ? 11.758 5.072 73.060 1.00 38.57 108 GLY A O 1
ATOM 810 N N . ARG A 1 111 ? 14.029 5.249 73.172 1.00 37.25 109 ARG A N 1
ATOM 811 C CA . ARG A 1 111 ? 14.045 6.005 74.406 1.00 36.68 109 ARG A CA 1
ATOM 812 C C . ARG A 1 111 ? 13.261 7.318 74.290 1.00 36.38 109 ARG A C 1
ATOM 813 O O . ARG A 1 111 ? 12.459 7.640 75.152 1.00 35.78 109 ARG A O 1
ATOM 821 N N . VAL A 1 112 ? 13.463 8.066 73.200 1.00 35.31 110 VAL A N 1
ATOM 822 C CA . VAL A 1 112 ? 12.770 9.338 73.022 1.00 35.11 110 VAL A CA 1
ATOM 823 C C . VAL A 1 112 ? 11.259 9.155 72.773 1.00 36.22 110 VAL A C 1
ATOM 824 O O . VAL A 1 112 ? 10.448 9.938 73.263 1.00 34.82 110 VAL A O 1
ATOM 828 N N . GLU A 1 113 ? 10.900 8.149 71.973 1.00 38.62 111 GLU A N 1
ATOM 829 C CA . GLU A 1 113 ? 9.495 7.943 71.633 1.00 42.03 111 GLU A CA 1
ATOM 830 C C . GLU A 1 113 ? 8.724 7.486 72.883 1.00 42.41 111 GLU A C 1
ATOM 831 O O . GLU A 1 113 ? 7.562 7.866 73.081 1.00 42.77 111 GLU A O 1
ATOM 837 N N . ALA A 1 114 ? 9.412 6.750 73.755 1.00 43.08 112 ALA A N 1
ATOM 838 C CA . ALA A 1 114 ? 8.814 6.229 74.995 1.00 44.03 112 ALA A CA 1
ATOM 839 C C . ALA A 1 114 ? 8.475 7.327 76.004 1.00 44.15 112 ALA A C 1
ATOM 840 O O . ALA A 1 114 ? 7.518 7.192 76.765 1.00 45.57 112 ALA A O 1
ATOM 842 N N . GLY A 1 115 ? 9.244 8.414 75.992 1.00 43.73 113 GLY A N 1
ATOM 843 C CA . GLY A 1 115 ? 9.121 9.485 76.981 1.00 42.75 113 GLY A CA 1
ATOM 844 C C . GLY A 1 115 ? 8.188 10.615 76.618 1.00 42.34 113 GLY A C 1
ATOM 845 O O . GLY A 1 115 ? 7.244 10.434 75.841 1.00 42.53 113 GLY A O 1
ATOM 846 N N . GLU A 1 116 ? 8.478 11.791 77.165 1.00 41.83 114 GLU A N 1
ATOM 847 C CA . GLU A 1 116 ? 7.579 12.956 77.121 1.00 42.00 114 GLU A CA 1
ATOM 848 C C . GLU A 1 116 ? 7.664 13.770 75.834 1.00 40.67 114 GLU A C 1
ATOM 849 O O . GLU A 1 116 ? 6.828 14.646 75.581 1.00 39.30 114 GLU A O 1
ATOM 855 N N . LEU A 1 117 ? 8.696 13.504 75.042 1.00 39.49 115 LEU A N 1
ATOM 856 C CA . LEU A 1 117 ? 8.839 14.200 73.756 1.00 39.13 115 LEU A CA 1
ATOM 857 C C . LEU A 1 117 ? 8.315 13.345 72.613 1.00 39.11 115 LEU A C 1
ATOM 858 O O . LEU A 1 117 ? 8.542 13.667 71.441 1.00 38.52 115 LEU A O 1
ATOM 863 N N . GLY A 1 118 ? 7.585 12.281 72.956 1.00 38.37 116 GLY A N 1
ATOM 864 C CA . GLY A 1 118 ? 7.035 11.341 71.970 1.00 38.48 116 GLY A CA 1
ATOM 865 C C . GLY A 1 118 ? 6.063 11.979 70.983 1.00 38.74 116 GLY A C 1
ATOM 866 O O . GLY A 1 118 ? 6.087 11.666 69.784 1.00 38.00 116 GLY A O 1
ATOM 867 N N . GLU A 1 119 ? 5.217 12.877 71.485 1.00 38.29 117 GLU A N 1
ATOM 868 C CA . GLU A 1 119 ? 4.241 13.582 70.665 1.00 39.29 117 GLU A CA 1
ATOM 869 C C . GLU A 1 119 ? 4.934 14.487 69.655 1.00 38.25 117 GLU A C 1
ATOM 870 O O . GLU A 1 119 ? 4.545 14.553 68.470 1.00 38.11 117 GLU A O 1
ATOM 876 N N . ARG A 1 120 ? 5.965 15.186 70.131 1.00 36.70 118 ARG A N 1
ATOM 877 C CA . ARG A 1 120 ? 6.721 16.094 69.281 1.00 35.86 118 ARG A CA 1
ATOM 878 C C . ARG A 1 120 ? 7.489 15.330 68.229 1.00 34.63 118 ARG A C 1
ATOM 879 O O . ARG A 1 120 ? 7.604 15.797 67.092 1.00 33.92 118 ARG A O 1
ATOM 887 N N . LEU A 1 121 ? 8.033 14.180 68.622 1.00 33.39 119 LEU A N 1
ATOM 888 C CA . LEU A 1 121 ? 8.722 13.299 67.674 1.00 33.50 119 LEU A CA 1
ATOM 889 C C . LEU A 1 121 ? 7.753 12.863 66.554 1.00 33.62 119 LEU A C 1
ATOM 890 O O . LEU A 1 121 ? 8.100 12.941 65.367 1.00 31.94 119 LEU A O 1
ATOM 895 N N . ARG A 1 122 ? 6.540 12.454 66.926 1.00 33.37 120 ARG A N 1
ATOM 896 C CA . ARG A 1 122 ? 5.528 12.063 65.926 1.00 34.38 120 ARG A CA 1
ATOM 897 C C . ARG A 1 122 ? 5.171 13.206 64.970 1.00 32.56 120 ARG A C 1
ATOM 898 O O . ARG A 1 122 ? 5.099 12.990 63.741 1.00 32.45 120 ARG A O 1
ATOM 906 N N . ALA A 1 123 ? 4.919 14.398 65.524 1.00 31.01 121 ALA A N 1
ATOM 907 C CA . ALA A 1 123 ? 4.602 15.583 64.732 1.00 30.53 121 ALA A CA 1
ATOM 908 C C . ALA A 1 123 ? 5.767 15.992 63.805 1.00 29.41 121 ALA A C 1
ATOM 909 O O . ALA A 1 123 ? 5.549 16.325 62.609 1.00 28.78 121 ALA A O 1
ATOM 911 N N . ASP A 1 124 ? 6.995 15.957 64.340 1.00 28.48 122 ASP A N 1
ATOM 912 C CA . ASP A 1 124 ? 8.191 16.259 63.531 1.00 28.81 122 ASP A CA 1
ATOM 913 C C . ASP A 1 124 ? 8.311 15.257 62.394 1.00 27.66 122 ASP A C 1
ATOM 914 O O . ASP A 1 124 ? 8.499 15.662 61.235 1.00 27.29 122 ASP A O 1
ATOM 919 N N . ASN A 1 125 ? 8.243 13.966 62.728 1.00 26.57 123 ASN A N 1
ATOM 920 C CA . ASN A 1 125 ? 8.296 12.894 61.722 1.00 27.72 123 ASN A CA 1
ATOM 921 C C . ASN A 1 125 ? 7.224 13.104 60.640 1.00 27.42 123 ASN A C 1
ATOM 922 O O . ASN A 1 125 ? 7.504 12.983 59.433 1.00 25.91 123 ASN A O 1
ATOM 927 N N . GLN A 1 126 ? 5.996 13.418 61.067 1.00 27.47 124 GLN A N 1
ATOM 928 C CA . GLN A 1 126 ? 4.905 13.670 60.106 1.00 28.03 124 GLN A CA 1
ATOM 929 C C . GLN A 1 126 ? 5.220 14.844 59.153 1.00 25.83 124 GLN A C 1
ATOM 930 O O . GLN A 1 126 ? 4.985 14.753 57.924 1.00 24.18 124 GLN A O 1
ATOM 936 N N . ALA A 1 127 ? 5.728 15.942 59.703 1.00 24.10 125 ALA A N 1
ATOM 937 C CA . ALA A 1 127 ? 6.061 17.118 58.895 1.00 24.36 125 ALA A CA 1
ATOM 938 C C . ALA A 1 127 ? 7.164 16.754 57.896 1.00 22.80 125 ALA A C 1
ATOM 939 O O . ALA A 1 127 ? 7.125 17.161 56.731 1.00 22.96 125 ALA A O 1
ATOM 941 N N . HIS A 1 128 ? 8.136 15.986 58.359 1.00 22.59 126 HIS A N 1
ATOM 942 C CA . HIS A 1 128 ? 9.300 15.631 57.495 1.00 22.85 126 HIS A CA 1
ATOM 943 C C . HIS A 1 128 ? 8.856 14.787 56.324 1.00 22.25 126 HIS A C 1
ATOM 944 O O . HIS A 1 128 ? 9.201 15.099 55.168 1.00 21.76 126 HIS A O 1
ATOM 951 N N . PHE A 1 129 ? 8.045 13.775 56.617 1.00 21.49 127 PHE A N 1
ATOM 952 C CA . PHE A 1 129 ? 7.505 12.868 55.585 1.00 21.35 127 PHE A CA 1
ATOM 953 C C . PHE A 1 129 ? 6.671 13.668 54.603 1.00 20.35 127 PHE A C 1
ATOM 954 O O . PHE A 1 129 ? 6.711 13.449 53.401 1.00 20.52 127 PHE A O 1
ATOM 962 N N . ALA A 1 130 ? 5.886 14.595 55.119 1.00 19.63 128 ALA A N 1
ATOM 963 C CA . ALA A 1 130 ? 5.005 15.347 54.246 1.00 20.67 128 ALA A CA 1
ATOM 964 C C . ALA A 1 130 ? 5.746 16.205 53.238 1.00 19.98 128 ALA A C 1
ATOM 965 O O . ALA A 1 130 ? 5.342 16.308 52.074 1.00 19.91 128 ALA A O 1
ATOM 967 N N . ARG A 1 131 ? 6.867 16.781 53.675 1.00 18.76 129 ARG A N 1
ATOM 968 C CA . ARG A 1 131 ? 7.669 17.620 52.788 1.00 18.05 129 ARG A CA 1
ATOM 969 C C . ARG A 1 131 ? 8.317 16.748 51.694 1.00 16.42 129 ARG A C 1
ATOM 970 O O . ARG A 1 131 ? 8.388 17.137 50.522 1.00 17.14 129 ARG A O 1
ATOM 978 N N . ILE A 1 132 ? 8.843 15.592 52.078 1.00 16.62 130 ILE A N 1
ATOM 979 C CA . ILE A 1 132 ? 9.445 14.689 51.106 1.00 16.61 130 ILE A CA 1
ATOM 980 C C . ILE A 1 132 ? 8.386 14.187 50.110 1.00 16.39 130 ILE A C 1
ATOM 981 O O . ILE A 1 132 ? 8.589 14.218 48.875 1.00 15.67 130 ILE A O 1
ATOM 986 N N . HIS A 1 133 ? 7.227 13.795 50.627 1.00 17.55 131 HIS A N 1
ATOM 987 C CA . HIS A 1 133 ? 6.134 13.350 49.742 1.00 17.50 131 HIS A CA 1
ATOM 988 C C . HIS A 1 133 ? 5.750 14.445 48.753 1.00 17.27 131 HIS A C 1
ATOM 989 O O . HIS A 1 133 ? 5.621 14.183 47.555 1.00 17.26 131 HIS A O 1
ATOM 996 N N . ALA A 1 134 ? 5.655 15.700 49.221 1.00 17.60 132 ALA A N 1
ATOM 997 C CA . ALA A 1 134 ? 5.350 16.822 48.306 1.00 16.84 132 ALA A CA 1
ATOM 998 C C . ALA A 1 134 ? 6.431 17.045 47.279 1.00 16.53 132 ALA A C 1
ATOM 999 O O . ALA A 1 134 ? 6.117 17.310 46.116 1.00 16.43 132 ALA A O 1
ATOM 1001 N N . ALA A 1 135 ? 7.706 16.863 47.672 1.00 15.54 133 ALA A N 1
ATOM 1002 C CA . ALA A 1 135 ? 8.816 17.055 46.730 1.00 16.17 133 ALA A CA 1
ATOM 1003 C C . ALA A 1 135 ? 8.863 16.010 45.607 1.00 15.09 133 ALA A C 1
ATOM 1004 O O . ALA A 1 135 ? 9.406 16.252 44.536 1.00 16.60 133 ALA A O 1
ATOM 1006 N N . LEU A 1 136 ? 8.370 14.807 45.903 1.00 15.49 134 LEU A N 1
ATOM 1007 C CA . LEU A 1 136 ? 8.480 13.710 44.945 1.00 16.98 134 LEU A CA 1
ATOM 1008 C C . LEU A 1 136 ? 7.269 13.592 44.064 1.00 17.18 134 LEU A C 1
ATOM 1009 O O . LEU A 1 136 ? 7.340 12.948 43.024 1.00 17.41 134 LEU A O 1
ATOM 1014 N N . ALA A 1 137 ? 6.146 14.166 44.505 1.00 17.03 135 ALA A N 1
ATOM 1015 C CA . ALA A 1 137 ? 4.844 13.796 43.925 1.00 17.90 135 ALA A CA 1
ATOM 1016 C C . ALA A 1 137 ? 4.698 14.169 42.433 1.00 17.65 135 ALA A C 1
ATOM 1017 O O . ALA A 1 137 ? 4.112 13.365 41.625 1.00 18.86 135 ALA A O 1
ATOM 1019 N N . GLY A 1 138 ? 5.213 15.351 42.045 1.00 16.69 136 GLY A N 1
ATOM 1020 C CA . GLY A 1 138 ? 5.068 15.775 40.625 1.00 16.51 136 GLY A CA 1
ATOM 1021 C C . GLY A 1 138 ? 5.896 14.820 39.743 1.00 17.25 136 GLY A C 1
ATOM 1022 O O . GLY A 1 138 ? 5.463 14.351 38.683 1.00 17.09 136 GLY A O 1
ATOM 1023 N N . TYR A 1 139 ? 7.114 14.494 40.200 1.00 16.73 137 TYR A N 1
ATOM 1024 C CA . TYR A 1 139 ? 7.936 13.557 39.403 1.00 17.23 137 TYR A CA 1
ATOM 1025 C C . TYR A 1 139 ? 7.264 12.196 39.274 1.00 17.78 137 TYR A C 1
ATOM 1026 O O . TYR A 1 139 ? 7.359 11.556 38.231 1.00 18.41 137 TYR A O 1
ATOM 1035 N N . ARG A 1 140 ? 6.632 11.751 40.350 1.00 18.86 138 ARG A N 1
ATOM 1036 C CA . ARG A 1 140 ? 5.967 10.445 40.365 1.00 20.89 138 ARG A CA 1
ATOM 1037 C C . ARG A 1 140 ? 4.830 10.529 39.351 1.00 19.76 138 ARG A C 1
ATOM 1038 O O . ARG A 1 140 ? 4.643 9.619 38.524 1.00 20.07 138 ARG A O 1
ATOM 1046 N N . ALA A 1 141 ? 4.097 11.646 39.362 1.00 19.36 139 ALA A N 1
ATOM 1047 C CA . ALA A 1 141 ? 2.978 11.813 38.377 1.00 18.83 139 ALA A CA 1
ATOM 1048 C C . ALA A 1 141 ? 3.461 11.787 36.942 1.00 19.62 139 ALA A C 1
ATOM 1049 O O . ALA A 1 141 ? 2.719 11.358 36.048 1.00 19.83 139 ALA A O 1
ATOM 1051 N N . GLU A 1 142 ? 4.712 12.201 36.715 1.00 17.64 140 GLU A N 1
ATOM 1052 C CA . GLU A 1 142 ? 5.271 12.287 35.378 1.00 18.26 140 GLU A CA 1
ATOM 1053 C C . GLU A 1 142 ? 5.836 10.939 34.861 1.00 17.84 140 GLU A C 1
ATOM 1054 O O . GLU A 1 142 ? 6.380 10.893 33.736 1.00 20.70 140 GLU A O 1
ATOM 1060 N N . GLY A 1 143 ? 5.767 9.912 35.704 1.00 18.46 141 GLY A N 1
ATOM 1061 C CA . GLY A 1 143 ? 6.173 8.556 35.343 1.00 19.69 141 GLY A CA 1
ATOM 1062 C C . GLY A 1 143 ? 7.686 8.430 35.346 1.00 19.66 141 GLY A C 1
ATOM 1063 O O . GLY A 1 143 ? 8.254 7.578 34.620 1.00 21.32 141 GLY A O 1
ATOM 1064 N N . LEU A 1 144 ? 8.356 9.274 36.133 1.00 17.74 142 LEU A N 1
ATOM 1065 C CA . LEU A 1 144 ? 9.843 9.280 36.112 1.00 17.52 142 LEU A CA 1
ATOM 1066 C C . LEU A 1 144 ? 10.447 8.170 36.951 1.00 18.59 142 LEU A C 1
ATOM 1067 O O . LEU A 1 144 ? 11.663 7.917 36.849 1.00 18.62 142 LEU A O 1
ATOM 1072 N N . PHE A 1 145 ? 9.615 7.520 37.758 1.00 18.46 143 PHE A N 1
ATOM 1073 C CA . PHE A 1 145 ? 10.097 6.489 38.667 1.00 19.04 143 PHE A CA 1
ATOM 1074 C C . PHE A 1 145 ? 9.485 5.139 38.333 1.00 21.39 143 PHE A C 1
ATOM 1075 O O . PHE A 1 145 ? 8.307 5.046 37.879 1.00 21.36 143 PHE A O 1
ATOM 1083 N N . ARG A 1 146 ? 10.240 4.092 38.638 1.00 21.92 144 ARG A N 1
ATOM 1084 C CA . ARG A 1 146 ? 9.670 2.748 38.597 1.00 25.85 144 ARG A CA 1
ATOM 1085 C C . ARG A 1 146 ? 8.536 2.619 39.638 1.00 24.33 144 ARG A C 1
ATOM 1086 O O . ARG A 1 146 ? 8.583 3.209 40.738 1.00 24.60 144 ARG A O 1
ATOM 1094 N N . GLU A 1 147 ? 7.496 1.861 39.297 1.00 26.96 145 GLU A N 1
ATOM 1095 C CA . GLU A 1 147 ? 6.300 1.759 40.168 1.00 29.02 145 GLU A CA 1
ATOM 1096 C C . GLU A 1 147 ? 6.609 0.990 41.450 1.00 28.77 145 GLU A C 1
ATOM 1097 O O . GLU A 1 147 ? 7.095 -0.145 41.397 1.00 28.68 145 GLU A O 1
ATOM 1111 N N . PRO A 1 149 ? 5.315 1.165 46.056 1.00 26.59 147 PRO A N 1
ATOM 1112 C CA . PRO A 1 149 ? 4.719 1.876 47.194 1.00 27.05 147 PRO A CA 1
ATOM 1113 C C . PRO A 1 149 ? 5.651 2.943 47.760 1.00 26.87 147 PRO A C 1
ATOM 1114 O O . PRO A 1 149 ? 6.870 2.766 47.735 1.00 26.08 147 PRO A O 1
ATOM 1118 N N . ASP A 1 150 ? 5.084 4.035 48.251 1.00 26.20 148 ASP A N 1
ATOM 1119 C CA . ASP A 1 150 ? 5.886 5.164 48.793 1.00 27.29 148 ASP A CA 1
ATOM 1120 C C . ASP A 1 150 ? 6.880 4.691 49.863 1.00 27.44 148 ASP A C 1
ATOM 1121 O O . ASP A 1 150 ? 8.055 5.142 49.867 1.00 27.95 148 ASP A O 1
ATOM 1126 N N . ASP A 1 151 ? 6.446 3.767 50.741 1.00 27.98 149 ASP A N 1
ATOM 1127 C CA . ASP A 1 151 ? 7.342 3.231 51.787 1.00 28.51 149 ASP A CA 1
ATOM 1128 C C . ASP A 1 151 ? 8.498 2.434 51.223 1.00 27.50 149 ASP A C 1
ATOM 1129 O O . ASP A 1 151 ? 9.614 2.498 51.791 1.00 26.21 149 ASP A O 1
ATOM 1134 N N . CYS A 1 152 ? 8.251 1.690 50.138 1.00 27.09 150 CYS A N 1
ATOM 1135 C CA . CYS A 1 152 ? 9.319 0.956 49.435 1.00 28.14 150 CYS A CA 1
ATOM 1136 C C . CYS A 1 152 ? 10.332 1.919 48.820 1.00 26.80 150 CYS A C 1
ATOM 1137 O O . CYS A 1 152 ? 11.550 1.789 49.036 1.00 26.22 150 CYS A O 1
ATOM 1140 N N . PHE A 1 153 ? 9.818 2.880 48.040 1.00 24.09 151 PHE A N 1
ATOM 1141 C CA . PHE A 1 153 ? 10.663 3.966 47.505 1.00 22.74 151 PHE A CA 1
ATOM 1142 C C . PHE A 1 153 ? 11.553 4.570 48.608 1.00 22.39 151 PHE A C 1
ATOM 1143 O O . PHE A 1 153 ? 12.771 4.702 48.392 1.00 21.89 151 PHE A O 1
ATOM 1151 N N . ALA A 1 154 ? 10.981 4.935 49.752 1.00 21.54 152 ALA A N 1
ATOM 1152 C CA . ALA A 1 154 ? 11.763 5.557 50.844 1.00 22.54 152 ALA A CA 1
ATOM 1153 C C . ALA A 1 154 ? 12.949 4.680 51.261 1.00 22.92 152 ALA A C 1
ATOM 1154 O O . ALA A 1 154 ? 14.099 5.154 51.341 1.00 22.82 152 ALA A O 1
ATOM 1156 N N . SER A 1 155 ? 12.654 3.399 51.502 1.00 20.79 153 SER A N 1
ATOM 1157 C CA . SER A 1 155 ? 13.692 2.417 51.919 1.00 20.51 153 SER A CA 1
ATOM 1158 C C . SER A 1 155 ? 14.664 2.067 50.825 1.00 19.00 153 SER A C 1
ATOM 1159 O O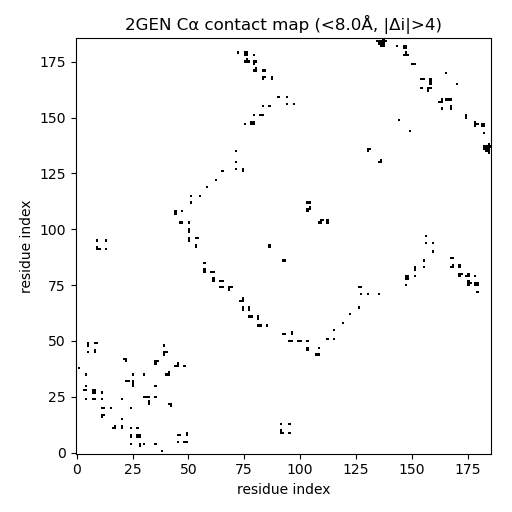 . SER A 1 155 ? 15.860 1.806 51.156 1.00 19.46 153 SER A O 1
ATOM 1162 N N . VAL A 1 156 ? 14.240 2.004 49.560 1.00 19.02 154 VAL A N 1
ATOM 1163 C CA . VAL A 1 156 ? 15.254 1.820 48.505 1.00 19.63 154 VAL A CA 1
ATOM 1164 C C . VAL A 1 156 ? 16.178 3.011 48.402 1.00 20.05 154 VAL A C 1
ATOM 1165 O O . VAL A 1 156 ? 17.397 2.822 48.349 1.00 18.45 154 VAL A O 1
ATOM 1169 N N . VAL A 1 157 ? 15.623 4.225 48.476 1.00 18.54 155 VAL A N 1
ATOM 1170 C CA . VAL A 1 157 ? 16.508 5.401 48.309 1.00 18.80 155 VAL A CA 1
ATOM 1171 C C . VAL A 1 157 ? 17.523 5.550 49.452 1.00 18.89 155 VAL A C 1
ATOM 1172 O O . VAL A 1 157 ? 18.746 5.779 49.179 1.00 19.63 155 VAL A O 1
ATOM 1176 N N . ILE A 1 158 ? 17.055 5.421 50.688 1.00 16.84 156 ILE A N 1
ATOM 1177 C CA . ILE A 1 158 ? 17.915 5.685 51.876 1.00 19.30 156 ILE A CA 1
ATOM 1178 C C . ILE A 1 158 ? 18.476 4.454 52.587 1.00 19.20 156 ILE A C 1
ATOM 1179 O O . ILE A 1 158 ? 19.385 4.577 53.444 1.00 19.98 156 ILE A O 1
ATOM 1184 N N . GLY A 1 159 ? 17.914 3.258 52.309 1.00 18.19 157 GLY A N 1
ATOM 1185 C CA . GLY A 1 159 ? 18.319 2.050 53.047 1.00 16.39 157 GLY A CA 1
ATOM 1186 C C . GLY A 1 159 ? 19.829 1.768 52.914 1.00 15.65 157 GLY A C 1
ATOM 1187 O O . GLY A 1 159 ? 20.456 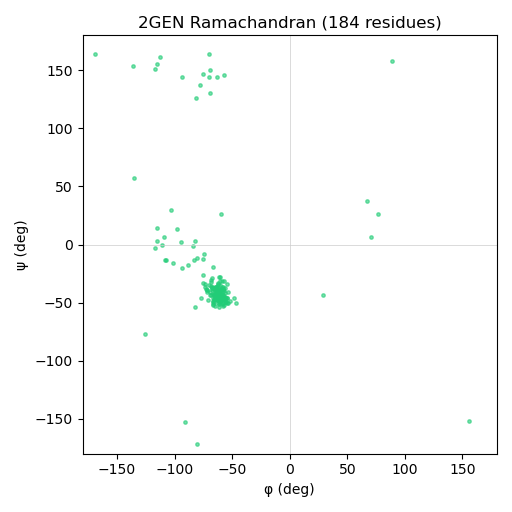1.523 53.932 1.00 16.91 157 GLY A O 1
ATOM 1188 N N . PRO A 1 160 ? 20.365 1.764 51.684 1.00 15.39 158 PRO A N 1
ATOM 1189 C CA . PRO A 1 160 ? 21.833 1.512 51.602 1.00 16.43 158 PRO A CA 1
ATOM 1190 C C . PRO A 1 160 ? 22.684 2.489 52.426 1.00 17.16 158 PRO A C 1
ATOM 1191 O O . PRO A 1 160 ? 23.580 2.057 53.189 1.00 17.86 158 PRO A O 1
ATOM 1195 N N . ALA A 1 161 ? 22.417 3.791 52.302 1.00 17.77 159 ALA A N 1
ATOM 1196 C CA . ALA A 1 161 ? 23.114 4.785 53.088 1.00 18.03 159 ALA A CA 1
ATOM 1197 C C . ALA A 1 161 ? 22.925 4.569 54.587 1.00 18.16 159 ALA A C 1
ATOM 1198 O O . ALA A 1 161 ? 23.892 4.609 55.317 1.00 18.53 159 ALA A O 1
ATOM 1200 N N . HIS A 1 162 ? 21.690 4.343 55.072 1.00 19.18 160 HIS A N 1
ATOM 1201 C CA . HIS A 1 162 ? 21.470 4.037 56.466 1.00 20.50 160 HIS A CA 1
ATOM 1202 C C . HIS A 1 162 ? 22.303 2.810 56.898 1.00 19.85 160 HIS A C 1
ATOM 1203 O O . HIS A 1 162 ? 22.931 2.799 57.982 1.00 19.69 160 HIS A O 1
ATOM 1210 N N . ASP A 1 163 ? 22.264 1.777 56.063 1.00 19.58 161 ASP A N 1
ATOM 1211 C CA . ASP A 1 163 ? 22.924 0.529 56.410 1.00 21.40 161 ASP A CA 1
ATOM 1212 C C . ASP A 1 163 ? 24.450 0.703 56.451 1.00 20.92 161 ASP A C 1
ATOM 1213 O O . ASP A 1 163 ? 25.091 0.292 57.428 1.00 22.11 161 ASP A O 1
ATOM 1218 N N . LEU A 1 164 ? 25.026 1.295 55.413 1.00 20.35 162 LEU A N 1
ATOM 1219 C CA . LEU A 1 164 ? 26.484 1.539 55.383 1.00 20.42 162 LEU A CA 1
ATOM 1220 C C . LEU A 1 164 ? 26.910 2.456 56.540 1.00 21.42 162 LEU A C 1
ATOM 1221 O O . LEU A 1 164 ? 27.916 2.191 57.206 1.00 22.28 162 LEU A O 1
ATOM 1226 N N . ALA A 1 165 ? 26.136 3.513 56.801 1.00 20.65 163 ALA A N 1
ATOM 1227 C CA . ALA A 1 165 ? 26.452 4.415 57.905 1.00 22.25 163 ALA A CA 1
ATOM 1228 C C . ALA A 1 165 ? 26.498 3.680 59.243 1.00 23.36 163 ALA A C 1
ATOM 1229 O O . ALA A 1 165 ? 27.445 3.846 60.018 1.00 23.80 163 ALA A O 1
ATOM 1231 N N . ARG A 1 166 ? 25.479 2.856 59.496 1.00 24.42 164 ARG A N 1
ATOM 1232 C CA . ARG A 1 166 ? 25.435 2.014 60.705 1.00 26.32 164 ARG A CA 1
ATOM 1233 C C . ARG A 1 166 ? 26.728 1.157 60.850 1.00 26.72 164 ARG A C 1
ATOM 1234 O O . ARG A 1 166 ? 27.405 1.197 61.897 1.00 27.55 164 ARG A O 1
ATOM 1242 N N . GLN A 1 167 ? 27.113 0.456 59.779 1.00 26.46 165 GLN A N 1
ATOM 1243 C CA . GLN A 1 167 ? 28.306 -0.410 59.798 1.00 26.75 165 GLN A CA 1
ATOM 1244 C C . GLN A 1 167 ? 29.572 0.395 59.974 1.00 27.64 165 GLN A C 1
ATOM 1245 O O . GLN A 1 167 ? 30.472 0.013 60.733 1.00 28.17 165 GLN A O 1
ATOM 1251 N N . TRP A 1 168 ? 29.651 1.511 59.254 1.00 26.96 166 TRP A N 1
ATOM 1252 C CA . TRP A 1 168 ? 30.822 2.384 59.314 1.00 28.68 166 TRP A CA 1
ATOM 1253 C C . TRP A 1 168 ? 31.046 2.965 60.706 1.00 29.40 166 TRP A C 1
ATOM 1254 O O . TRP A 1 168 ? 32.171 2.951 61.230 1.00 29.58 166 TRP A O 1
ATOM 1265 N N . LEU A 1 169 ? 29.987 3.491 61.303 1.00 29.75 167 LEU A N 1
ATOM 1266 C CA . LEU A 1 169 ? 30.055 4.084 62.629 1.00 30.20 167 LEU A CA 1
ATOM 1267 C C . LEU A 1 169 ? 30.455 3.077 63.695 1.00 32.03 167 LEU A C 1
ATOM 1268 O O . LEU A 1 169 ? 31.126 3.428 64.669 1.00 32.80 167 LEU A O 1
ATOM 1273 N N . ALA A 1 170 ? 30.030 1.829 63.501 1.00 32.64 168 ALA A N 1
ATOM 1274 C CA . ALA A 1 170 ? 30.341 0.746 64.440 1.00 34.45 168 ALA A CA 1
ATOM 1275 C C . ALA A 1 170 ? 31.733 0.145 64.191 1.00 35.38 168 ALA A C 1
ATOM 1276 O O . ALA A 1 170 ? 32.128 -0.811 64.867 1.00 36.66 168 ALA A O 1
ATOM 1278 N N . GLY A 1 171 ? 32.469 0.709 63.241 1.00 35.93 169 GLY A N 1
ATOM 1279 C CA . GLY A 1 171 ? 33.812 0.231 62.869 1.00 37.37 169 GLY A CA 1
ATOM 1280 C C . GLY A 1 171 ? 33.799 -1.143 62.212 1.00 38.39 169 GLY A C 1
ATOM 1281 O O . GLY A 1 171 ? 34.694 -1.964 62.450 1.00 37.97 169 GLY A O 1
ATOM 1282 N N . ARG A 1 172 ? 32.785 -1.411 61.383 1.00 38.83 170 ARG A N 1
ATOM 1283 C CA . ARG A 1 172 ? 32.652 -2.747 60.779 1.00 39.78 170 ARG A CA 1
ATOM 1284 C C . ARG A 1 172 ? 32.810 -2.783 59.261 1.00 39.80 170 ARG A C 1
ATOM 1285 O O . ARG A 1 172 ? 32.460 -3.798 58.634 1.00 40.07 170 ARG A O 1
ATOM 1293 N N . THR A 1 173 ? 33.323 -1.697 58.679 1.00 39.55 171 THR A N 1
ATOM 1294 C CA . THR A 1 173 ? 33.539 -1.594 57.225 1.00 40.22 171 THR A CA 1
ATOM 1295 C C . THR A 1 173 ? 35.029 -1.482 56.840 1.00 40.28 171 THR A C 1
ATOM 1296 O O . THR A 1 173 ? 35.845 -1.020 57.627 1.00 39.83 171 THR A O 1
ATOM 1300 N N . ARG A 1 174 ? 35.350 -1.886 55.611 1.00 40.85 172 ARG A N 1
ATOM 1301 C CA . ARG A 1 174 ? 36.671 -1.611 55.034 1.00 41.59 172 ARG A CA 1
ATOM 1302 C C . ARG A 1 174 ? 36.605 -0.462 54.016 1.00 41.38 172 ARG A C 1
ATOM 1303 O O . ARG A 1 174 ? 37.388 -0.463 53.055 1.00 42.65 172 ARG A O 1
ATOM 1311 N N . VAL A 1 175 ? 35.679 0.491 54.196 1.00 40.43 173 VAL A N 1
ATOM 1312 C CA . VAL A 1 175 ? 35.612 1.692 53.340 1.00 39.74 173 VAL A CA 1
ATOM 1313 C C . VAL A 1 175 ? 35.382 2.976 54.136 1.00 37.49 173 VAL A C 1
ATOM 1314 O O . VAL A 1 175 ? 34.853 2.925 55.236 1.00 38.26 173 VAL A O 1
ATOM 1318 N N . ALA A 1 176 ? 35.821 4.114 53.595 1.00 35.46 174 ALA A N 1
ATOM 1319 C CA . ALA A 1 176 ? 35.505 5.411 54.191 1.00 34.05 174 ALA A CA 1
ATOM 1320 C C . ALA A 1 176 ? 34.089 5.761 53.708 1.00 32.87 174 ALA A C 1
ATOM 1321 O O . ALA A 1 176 ? 33.823 5.702 52.499 1.00 33.00 174 ALA A O 1
ATOM 1323 N N . LEU A 1 177 ? 33.180 6.054 54.637 1.00 32.20 175 LEU A N 1
ATOM 1324 C CA . LEU A 1 177 ? 31.806 6.476 54.250 1.00 31.27 175 LEU A CA 1
ATOM 1325 C C . LEU A 1 177 ? 31.769 7.575 53.182 1.00 30.55 175 LEU A C 1
ATOM 1326 O O . LEU A 1 177 ? 31.010 7.420 52.216 1.00 29.61 175 LEU A O 1
ATOM 1331 N N . ALA A 1 178 ? 32.584 8.641 53.314 1.00 29.95 176 ALA A N 1
ATOM 1332 C CA . ALA A 1 178 ? 32.655 9.697 52.299 1.00 29.50 176 ALA A CA 1
ATOM 1333 C C . ALA A 1 178 ? 33.057 9.160 50.935 1.00 28.80 176 ALA A C 1
ATOM 1334 O O . ALA A 1 178 ? 32.612 9.685 49.929 1.00 29.78 176 ALA A O 1
ATOM 1336 N N . ASP A 1 179 ? 33.872 8.092 50.890 1.00 28.09 177 ASP A N 1
ATOM 1337 C CA . ASP A 1 179 ? 34.306 7.533 49.606 1.00 28.38 177 ASP A CA 1
ATOM 1338 C C . ASP A 1 179 ? 33.188 6.755 48.908 1.00 27.35 177 ASP A C 1
ATOM 1339 O O . ASP A 1 179 ? 33.362 6.331 47.787 1.00 28.42 177 ASP A O 1
ATOM 1344 N N . CYS A 1 180 ? 32.053 6.533 49.574 1.00 26.20 178 CYS A N 1
ATOM 1345 C CA . CYS A 1 180 ? 30.944 5.829 48.916 1.00 24.68 178 CYS A CA 1
ATOM 1346 C C . CYS A 1 180 ? 29.786 6.792 48.616 1.00 23.48 178 CYS A C 1
ATOM 1347 O O . CYS A 1 180 ? 28.744 6.361 48.150 1.00 22.71 178 CYS A O 1
ATOM 1350 N N . ARG A 1 181 ? 29.991 8.074 48.853 1.00 22.81 179 ARG A N 1
ATOM 1351 C CA . ARG A 1 181 ? 28.907 9.057 48.648 1.00 22.22 179 ARG A CA 1
ATOM 1352 C C . ARG A 1 181 ? 28.361 9.048 47.216 1.00 23.07 179 ARG A C 1
ATOM 1353 O O . ARG A 1 181 ? 27.126 8.916 47.022 1.00 22.25 179 ARG A O 1
ATOM 1361 N N . GLU A 1 182 ? 29.231 9.186 46.211 1.00 22.96 180 GLU A N 1
ATOM 1362 C CA . GLU A 1 182 ? 28.778 9.240 44.796 1.00 22.64 180 GLU A CA 1
ATOM 1363 C C . GLU A 1 182 ? 28.131 7.916 44.386 1.00 22.04 180 GLU A C 1
ATOM 1364 O O . GLU A 1 182 ? 27.045 7.907 43.779 1.00 21.91 180 GLU A O 1
ATOM 1370 N N . LEU A 1 183 ? 28.760 6.797 44.745 1.00 20.00 181 LEU A N 1
ATOM 1371 C CA . LEU A 1 183 ? 28.188 5.512 44.414 1.00 20.74 181 LEU A CA 1
ATOM 1372 C C . LEU A 1 183 ? 26.754 5.366 44.958 1.00 20.20 181 LEU A C 1
ATOM 1373 O O . LEU A 1 183 ? 25.856 4.997 44.172 1.00 19.27 181 LEU A O 1
ATOM 1378 N N . LEU A 1 184 ? 26.552 5.681 46.241 1.00 18.28 182 LEU A N 1
ATOM 1379 C CA . LEU A 1 184 ? 25.226 5.454 46.871 1.00 18.77 182 LEU A CA 1
ATOM 1380 C C . LEU A 1 184 ? 24.181 6.411 46.248 1.00 18.81 182 LEU A C 1
ATOM 1381 O O . LEU A 1 184 ? 23.044 6.019 45.990 1.00 17.97 182 LEU A O 1
ATOM 1386 N N . ALA A 1 185 ? 24.592 7.649 45.947 1.00 18.32 183 ALA A N 1
ATOM 1387 C CA . ALA A 1 185 ? 23.668 8.603 45.280 1.00 17.66 183 ALA A CA 1
ATOM 1388 C C . ALA A 1 185 ? 23.272 8.072 43.899 1.00 18.91 183 ALA A C 1
A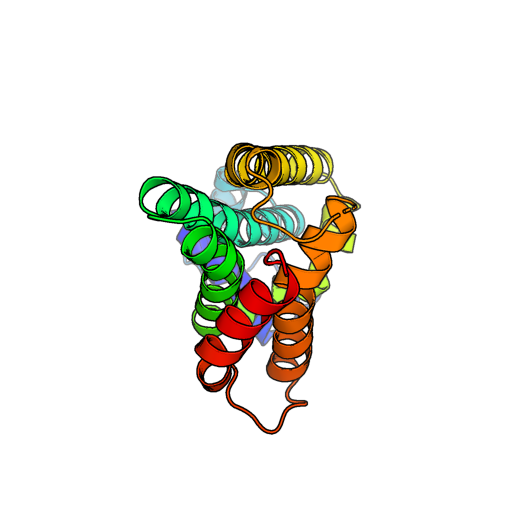TOM 1389 O O . ALA A 1 185 ? 22.102 8.108 43.521 1.00 18.28 183 ALA A O 1
ATOM 1391 N N . GLN A 1 186 ? 24.277 7.620 43.137 1.00 17.28 184 GLN A N 1
ATOM 1392 C CA . GLN A 1 186 ? 24.053 7.116 41.792 1.00 18.57 184 GLN A CA 1
ATOM 1393 C C . GLN A 1 186 ? 23.162 5.873 41.815 1.00 17.95 184 GLN A C 1
ATOM 1394 O O . GLN A 1 186 ? 22.224 5.752 41.028 1.00 17.45 184 GLN A O 1
ATOM 1400 N N . VAL A 1 187 ? 23.443 4.943 42.725 1.00 18.15 185 VAL A N 1
ATOM 1401 C CA . VAL A 1 187 ? 22.659 3.743 42.831 1.00 18.83 185 VAL A CA 1
ATOM 1402 C C . VAL A 1 187 ? 21.225 4.061 43.231 1.00 17.32 185 VAL A C 1
ATOM 1403 O O . VAL A 1 187 ? 20.313 3.448 42.705 1.00 19.03 185 VAL A O 1
ATOM 1407 N N . ALA A 1 188 ? 21.030 5.022 44.129 1.00 17.67 186 ALA A N 1
ATOM 1408 C CA . ALA A 1 188 ? 19.641 5.372 44.562 1.00 17.16 186 ALA A CA 1
ATOM 1409 C C . ALA A 1 188 ? 18.856 5.799 43.302 1.00 17.28 186 ALA A C 1
ATOM 1410 O O . ALA A 1 188 ? 17.713 5.339 43.076 1.00 18.47 186 ALA A O 1
ATOM 1412 N N . TRP A 1 189 ? 19.415 6.709 42.531 1.00 16.98 187 TRP A N 1
ATOM 1413 C CA . TRP A 1 189 ? 18.736 7.218 41.302 1.00 17.85 187 TRP A CA 1
ATOM 1414 C C . TRP A 1 189 ? 18.506 6.055 40.352 1.00 18.73 187 TRP A C 1
ATOM 1415 O O . TRP A 1 189 ? 17.387 5.809 39.876 1.00 18.62 187 TRP A O 1
ATOM 1426 N N . ASP A 1 190 ? 19.568 5.274 40.084 1.00 19.41 188 ASP A N 1
ATOM 1427 C CA . ASP A 1 190 ? 19.380 4.146 39.178 1.00 21.05 188 ASP A CA 1
ATOM 1428 C C . ASP A 1 190 ? 18.359 3.091 39.644 1.00 21.37 188 ASP A C 1
ATOM 1429 O O . ASP A 1 190 ? 17.702 2.439 38.790 1.00 23.02 188 ASP A O 1
ATOM 1434 N N . SER A 1 191 ? 18.195 2.958 40.962 1.00 19.81 189 SER A N 1
ATOM 1435 C CA . SER A 1 191 ? 17.311 1.975 41.546 1.00 22.81 189 SER A CA 1
ATOM 1436 C C . SER A 1 191 ? 15.863 2.396 41.400 1.00 22.10 189 SER A C 1
ATOM 1437 O O . SER A 1 191 ? 15.009 1.541 41.247 1.00 24.06 189 SER A O 1
ATOM 1440 N N . VAL A 1 192 ? 15.592 3.707 41.446 1.00 19.40 190 VAL A N 1
ATOM 1441 C CA . VAL A 1 192 ? 14.178 4.134 41.445 1.00 19.71 190 VAL A CA 1
ATOM 1442 C C . VAL A 1 192 ? 13.739 4.750 40.134 1.00 19.11 190 VAL A C 1
ATOM 1443 O O . VAL A 1 192 ? 12.509 4.898 39.925 1.00 20.82 190 VAL A O 1
ATOM 1447 N N . ARG A 1 193 ? 14.657 5.094 39.246 1.00 19.67 191 ARG A N 1
ATOM 1448 C CA . ARG A 1 193 ? 14.238 5.726 37.989 1.00 21.22 191 ARG A CA 1
ATOM 1449 C C . ARG A 1 193 ? 13.487 4.738 37.066 1.00 23.25 191 ARG A C 1
ATOM 1450 O O . ARG A 1 193 ? 13.687 3.514 37.154 1.00 22.58 191 ARG A O 1
ATOM 1458 N N . ALA A 1 194 ? 12.572 5.279 36.258 1.00 24.69 192 ALA A N 1
ATOM 1459 C CA . ALA A 1 194 ? 11.835 4.487 35.251 1.00 27.89 192 ALA A CA 1
ATOM 1460 C C . ALA A 1 194 ? 12.788 3.778 34.278 1.00 29.35 192 ALA A C 1
ATOM 1461 O O . ALA A 1 194 ? 13.833 4.310 33.929 1.00 29.70 192 ALA A O 1
ATOM 1463 N N . ALA A 1 195 ? 12.384 2.588 33.834 1.00 32.82 193 ALA A N 1
ATOM 1464 C CA . ALA A 1 195 ? 13.129 1.773 32.851 1.00 35.36 193 ALA A CA 1
ATOM 1465 C C . ALA A 1 195 ? 13.278 2.397 31.456 1.00 36.77 193 ALA A C 1
ATOM 1466 O O . ALA A 1 195 ? 12.457 3.238 31.034 1.00 38.12 193 ALA A O 1
#

InterPro domains:
  IPR001647 DNA-binding HTH domain, TetR-type [PF00440] (10-52)
  IPR001647 DNA-binding HTH domain, TetR-type [PR00455] (10-23)
  IPR001647 DNA-binding HTH domain, TetR-type [PR00455] (31-54)
  IPR001647 DNA-binding HTH domain, TetR-type [PS50977] (4-64)
  IPR009057 Homedomain-like superfamily [SSF46689] (3-80)
  IPR023772 DNA-binding HTH domain, TetR-type, conserved site [PS01081] (22-52)
  IPR036271 Tetracyclin repressor-like, C-terminal domain superfamily [SSF48498] (77-191)
  IPR050109 HTH-type, TetR-like transcriptional regulator [PTHR30055] (3-192)

Solvent-accessible surface area: 10459 Å² total

B-factor: mean 30.17, std 9.76, range [12.77, 55.22]

Sequence (186 aa):
RKDEILQAALACFSEHGVDATTIEIRDRSGASIGSLYHHFGNKERIHGELYLAGIGQYAALLEAGFARARSAEETVRLLVTSYIDWVVANPDWARFILHSRGRVEAGELGERLRADNQAHFARIHAALAGYRAEGLFREPDDCFASVVIGPAHDLARQWLAGRTRVALADCRELLAQVAWDSVRAA

Foldseek 3Di:
DLVLLLVLLLVQCLVQNLVRDACVSCVSSVNDSVRCCVSFRGSLRSLLVLLLVLVVQLLVQLVVQLVPQPDLLSNLLSNQLSLLVSCLVPVSSLVSNVPCPVVNCPDDCVVVVVVSVVVSVVVSCVSCVVVVVVVFWDDDPVVLVCLSCVVVNVVSVCVSVVNDPDDSVVCSVVSSVSSSVVTTHD

Radius of gyration: 18.17 Å; Cα contacts (8 Å, |Δi|>4): 171; chains: 1; bounding box: 34×32×54 Å